Protein AF-B8FHD0-F1 (afdb_monomer)

pLDDT: mean 83.78, std 19.61, range [28.77, 97.81]

Foldseek 3Di:
DQQDQDDDDPVCCPDPCSVLLVDDDDDDDPVLVVQVVVPADDLVQADDLLNVQVVLDFDDGPPQAHKHQHPQRWIKGKHKDWDFPQFLQNVLQLLLPQQLWQSSQCSVPVRWWGGKHKPDDSVVLVPDDDRSNVSQAQIKMFTFTDPPPDTFTKIKHWHDVVVSPYPPVSCVVSQWRDKTWIFMAGPRVPGPGQFTKMKTWHWQHDPPRDDDDDPDPGIIIIMIIDGHRHDPDDDDDDD

Secondary structure (DSSP, 8-state):
-PPPPP---TTGGGSTTHHHHTSPPPPPPHHHHHHHHT-PPPGGGSPPGGGGGGGGSSS--S-SSEEEE-TTS-EEEEEEEE-TT--HHHHHHHHHHGGG-HHHHHHH-TTTEEEEEESS-HHHHHT--S-HHHHHTT-EEEEEEESSSSEEEEEEEEE-HHHHT--GGGHHHHTEEEEEEEEEEETTTTEEEEEEEEEEEE-SPPTT------S-S---EEEEE------S---PPP-

Organism: Desulfatibacillum aliphaticivorans (NCBI:txid218208)

InterPro domains:
  IPR041526 DAPG hydrolase, PhiG domain [PF18089] (49-197)

Radius of gyration: 18.42 Å; Cα contacts (8 Å, |Δi|>4): 415; chains: 1; bounding box: 45×49×47 Å

Structure (mmCIF, N/CA/C/O backbone):
data_AF-B8FHD0-F1
#
_entry.id   AF-B8FHD0-F1
#
loop_
_atom_site.group_PDB
_atom_site.id
_atom_site.type_symbol
_atom_site.label_atom_id
_atom_site.label_alt_id
_atom_site.label_comp_id
_atom_site.label_asym_id
_atom_site.label_entity_id
_atom_site.label_seq_id
_atom_site.pdbx_PDB_ins_code
_atom_site.Cartn_x
_atom_site.Cartn_y
_atom_site.Cartn_z
_atom_site.occupancy
_atom_site.B_iso_or_equiv
_atom_site.auth_seq_id
_atom_site.auth_comp_id
_atom_site.auth_asym_id
_atom_site.auth_atom_id
_atom_site.pdbx_PDB_model_num
ATOM 1 N N . MET A 1 1 ? 19.380 4.492 16.604 1.00 33.72 1 MET A N 1
ATOM 2 C CA . MET A 1 1 ? 18.569 4.541 17.840 1.00 33.72 1 MET A CA 1
ATOM 3 C C . MET A 1 1 ? 17.383 3.621 17.632 1.00 33.72 1 MET A C 1
ATOM 5 O O . MET A 1 1 ? 16.770 3.729 16.580 1.00 33.72 1 MET A O 1
ATOM 9 N N . ALA A 1 2 ? 17.102 2.689 18.544 1.00 38.97 2 ALA A N 1
ATOM 10 C CA . ALA A 1 2 ? 15.867 1.912 18.453 1.00 38.97 2 ALA A CA 1
ATOM 11 C C . ALA A 1 2 ? 14.685 2.883 18.589 1.00 38.97 2 ALA A C 1
ATOM 13 O O . ALA A 1 2 ? 14.686 3.708 19.506 1.00 38.97 2 ALA A O 1
ATOM 14 N N . ALA A 1 3 ? 13.732 2.840 17.657 1.00 52.28 3 ALA A N 1
ATOM 15 C CA . ALA A 1 3 ? 12.496 3.600 17.793 1.00 52.28 3 ALA A CA 1
ATOM 16 C C . ALA A 1 3 ? 11.833 3.210 19.123 1.00 52.28 3 ALA A C 1
ATOM 18 O O . ALA A 1 3 ? 11.810 2.031 19.478 1.00 52.28 3 ALA A O 1
ATOM 19 N N . ALA A 1 4 ? 11.344 4.192 19.883 1.00 57.66 4 ALA A N 1
ATOM 20 C CA . ALA A 1 4 ? 10.613 3.909 21.110 1.00 57.66 4 ALA A CA 1
ATOM 21 C C . ALA A 1 4 ? 9.431 2.983 20.784 1.00 57.66 4 ALA A C 1
ATOM 23 O O . ALA A 1 4 ? 8.644 3.285 19.886 1.00 57.66 4 ALA A O 1
ATOM 24 N N . GLU A 1 5 ? 9.318 1.859 21.495 1.00 70.62 5 GLU A N 1
ATOM 25 C CA . GLU A 1 5 ? 8.218 0.919 21.286 1.00 70.62 5 GLU A CA 1
ATOM 26 C C . GLU A 1 5 ? 6.881 1.632 21.501 1.00 70.62 5 GLU A C 1
ATOM 28 O O . GLU A 1 5 ? 6.607 2.196 22.569 1.00 70.62 5 GLU A O 1
ATOM 33 N N . GLN A 1 6 ? 6.048 1.623 20.462 1.00 85.56 6 GLN A N 1
ATOM 34 C CA . GLN A 1 6 ? 4.710 2.184 20.533 1.00 85.56 6 GLN A CA 1
ATOM 35 C C . GLN A 1 6 ? 3.876 1.428 21.573 1.00 85.56 6 GLN A C 1
ATOM 37 O O . GLN A 1 6 ? 3.927 0.202 21.672 1.00 85.56 6 GLN A O 1
ATOM 42 N N . LYS A 1 7 ? 3.066 2.161 22.343 1.00 87.69 7 LYS A N 1
ATOM 43 C CA . LYS A 1 7 ? 2.179 1.588 23.363 1.00 87.69 7 LYS A CA 1
ATOM 44 C C . LYS A 1 7 ? 0.718 1.737 22.957 1.00 87.69 7 LYS A C 1
ATOM 46 O O . LYS A 1 7 ? 0.321 2.745 22.373 1.00 87.69 7 LYS A O 1
ATOM 51 N N . MET A 1 8 ? -0.086 0.741 23.320 1.00 92.62 8 MET A N 1
ATOM 52 C CA . MET A 1 8 ? -1.543 0.833 23.243 1.00 92.62 8 MET A CA 1
ATOM 53 C C . MET A 1 8 ? -2.081 1.679 24.394 1.00 92.62 8 MET A C 1
ATOM 55 O O . MET A 1 8 ? -1.695 1.488 25.552 1.00 92.62 8 MET A O 1
ATOM 59 N N . SER A 1 9 ? -3.024 2.561 24.087 1.00 92.62 9 SER A N 1
ATOM 60 C CA . SER A 1 9 ? -3.854 3.232 25.087 1.00 92.62 9 SER A CA 1
ATOM 61 C C . SER A 1 9 ? -4.745 2.239 25.848 1.00 92.62 9 SER A C 1
ATOM 63 O O . SER A 1 9 ? -4.938 1.095 25.433 1.00 92.62 9 SER A O 1
ATOM 65 N N . THR A 1 10 ? -5.321 2.671 26.970 1.00 94.94 10 THR A N 1
ATOM 66 C CA . THR A 1 10 ? -6.205 1.830 27.794 1.00 94.94 10 THR A CA 1
ATOM 67 C C . THR A 1 10 ? -7.456 1.361 27.044 1.00 94.94 10 THR A C 1
ATOM 69 O O . THR A 1 10 ? -7.948 0.270 27.320 1.00 94.94 10 THR A O 1
ATOM 72 N N . SER A 1 11 ? -7.986 2.156 26.108 1.00 94.69 11 SER A N 1
ATOM 73 C CA . SER A 1 11 ? -9.116 1.744 25.263 1.00 94.69 11 SER A CA 1
ATOM 74 C C . SER A 1 11 ? -8.685 0.698 24.239 1.00 94.69 11 SER A C 1
ATOM 76 O O . SER A 1 11 ? -9.318 -0.346 24.141 1.00 94.69 11 SER A O 1
ATOM 78 N N . GLU A 1 12 ? -7.561 0.923 23.556 1.00 95.62 12 GLU A N 1
ATOM 79 C CA . GLU A 1 12 ? -6.998 -0.020 22.583 1.00 95.62 12 GLU A CA 1
ATOM 80 C C . GLU A 1 12 ? -6.688 -1.386 23.210 1.00 95.62 12 GLU A C 1
ATOM 82 O O . GLU A 1 12 ? -6.893 -2.415 22.580 1.00 95.62 12 GLU A O 1
ATOM 87 N N . GLN A 1 13 ? -6.263 -1.425 24.476 1.00 95.62 13 GLN A N 1
ATOM 88 C CA . GLN A 1 13 ? -6.012 -2.682 25.190 1.00 95.62 13 GLN A CA 1
ATOM 89 C C . GLN A 1 13 ? -7.266 -3.544 25.407 1.00 95.62 13 GLN A C 1
ATOM 91 O O . GLN A 1 13 ? -7.120 -4.741 25.653 1.00 95.62 13 GLN A O 1
ATOM 96 N N . LYS A 1 14 ? -8.467 -2.956 25.340 1.00 96.50 14 LYS A N 1
ATOM 97 C CA . LYS A 1 14 ? -9.750 -3.656 25.513 1.00 96.50 14 LYS A CA 1
ATOM 98 C C . LYS A 1 14 ? -10.313 -4.206 24.202 1.00 96.50 14 LYS A C 1
ATOM 100 O O . LYS A 1 14 ? -11.284 -4.954 24.244 1.00 96.50 14 LYS A O 1
ATOM 105 N N . GLU A 1 15 ? -9.733 -3.837 23.061 1.00 96.88 15 GLU A N 1
ATOM 106 C CA . GLU A 1 15 ? -10.183 -4.329 21.762 1.00 96.88 15 GLU A CA 1
ATOM 107 C C . GLU A 1 15 ? -9.944 -5.841 21.635 1.00 96.88 15 GLU A C 1
ATOM 109 O O . GLU A 1 15 ? -8.885 -6.333 22.043 1.00 96.88 15 GLU A O 1
ATOM 114 N N . PRO A 1 16 ? -10.861 -6.596 21.001 1.00 96.75 16 PRO A N 1
ATOM 115 C CA . PRO A 1 16 ? -10.737 -8.049 20.872 1.00 96.75 16 PRO A CA 1
ATOM 116 C C . PRO A 1 16 ? -9.514 -8.481 20.046 1.00 96.75 16 PRO A C 1
ATOM 118 O O . PRO A 1 16 ? -9.076 -9.621 20.138 1.00 96.75 16 PRO A O 1
ATOM 121 N N . TYR A 1 17 ? -8.932 -7.570 19.260 1.00 95.25 17 TYR A N 1
ATOM 122 C CA . TYR A 1 17 ? -7.727 -7.787 18.453 1.00 95.25 17 TYR A CA 1
ATOM 123 C C . TYR A 1 17 ? -6.458 -7.145 19.042 1.00 95.25 17 TYR A C 1
ATOM 125 O O . TYR A 1 17 ? -5.420 -7.110 18.380 1.00 95.25 17 TYR A O 1
ATOM 133 N N . ALA A 1 18 ? -6.480 -6.665 20.289 1.00 96.00 18 ALA A N 1
ATOM 134 C CA . ALA A 1 18 ? -5.307 -6.053 20.923 1.00 96.00 18 ALA A CA 1
ATOM 135 C C . ALA A 1 18 ? -4.102 -7.008 21.036 1.00 96.00 18 ALA A C 1
ATOM 137 O O . ALA A 1 18 ? -2.951 -6.573 21.101 1.00 96.00 18 ALA A O 1
ATOM 138 N N . GLU A 1 19 ? -4.335 -8.324 21.065 1.00 95.44 19 GLU A N 1
ATOM 139 C CA . GLU A 1 19 ? -3.259 -9.321 21.058 1.00 95.44 19 GLU A CA 1
ATOM 140 C C . GLU A 1 19 ? -2.392 -9.263 19.790 1.00 95.44 19 GLU A C 1
ATOM 142 O O . GLU A 1 19 ? -1.187 -9.497 19.874 1.00 95.44 19 GLU A O 1
ATOM 147 N N . TYR A 1 20 ? -2.960 -8.888 18.636 1.00 95.44 20 TYR A N 1
ATOM 148 C CA . TYR A 1 20 ? -2.241 -8.881 17.362 1.00 95.44 20 TYR A CA 1
ATOM 149 C C . TYR A 1 20 ? -1.162 -7.797 17.325 1.00 95.44 20 TYR A C 1
ATOM 151 O O . TYR A 1 20 ? -0.113 -8.018 16.732 1.00 95.44 20 TYR A O 1
ATOM 159 N N . PHE A 1 21 ? -1.355 -6.678 18.033 1.00 94.81 21 PHE A N 1
ATOM 160 C CA . PHE A 1 21 ? -0.342 -5.622 18.148 1.00 94.81 21 PHE A CA 1
ATOM 161 C C . PHE A 1 21 ? 0.907 -6.089 18.910 1.00 94.81 21 PHE A C 1
ATOM 163 O O . PHE A 1 21 ? 2.006 -5.598 18.678 1.00 94.81 21 PHE A O 1
ATOM 170 N N . ARG A 1 22 ? 0.750 -7.064 19.814 1.00 90.12 22 ARG A N 1
ATOM 171 C CA . ARG A 1 22 ? 1.861 -7.636 20.590 1.00 90.12 22 ARG A CA 1
ATOM 172 C C . ARG A 1 22 ? 2.613 -8.726 19.828 1.00 90.12 22 ARG A C 1
ATOM 174 O O . ARG A 1 22 ? 3.636 -9.207 20.314 1.00 90.12 22 ARG A O 1
ATOM 181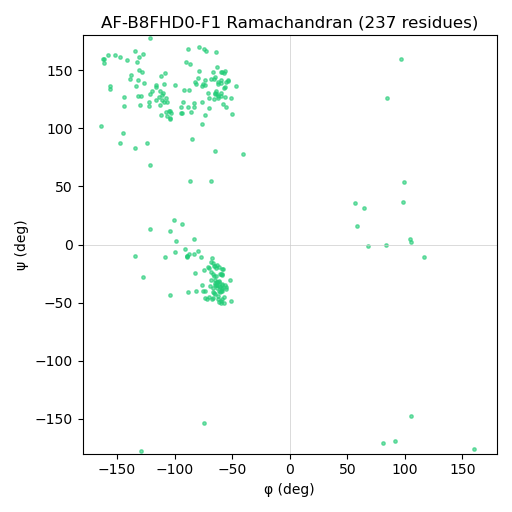 N N . ARG A 1 23 ? 2.115 -9.159 18.664 1.00 91.19 23 ARG A N 1
ATOM 182 C CA . ARG A 1 23 ? 2.789 -10.185 17.867 1.00 91.19 23 ARG A CA 1
ATOM 183 C C . ARG A 1 23 ? 4.048 -9.592 17.255 1.00 91.19 23 ARG A C 1
ATOM 185 O O . ARG A 1 23 ? 4.017 -8.536 16.629 1.00 91.19 23 ARG A O 1
ATOM 192 N N . LYS A 1 24 ? 5.162 -10.304 17.413 1.00 87.50 24 LYS A N 1
ATOM 193 C CA . LYS A 1 24 ? 6.409 -9.950 16.740 1.00 87.50 24 LYS A CA 1
ATOM 194 C C . LYS A 1 24 ? 6.191 -10.053 15.221 1.00 87.50 24 LYS A C 1
ATOM 196 O O . LYS A 1 24 ? 5.766 -11.122 14.772 1.00 87.50 24 LYS A O 1
ATOM 201 N N . PRO A 1 25 ? 6.486 -8.999 14.436 1.00 84.12 25 PRO A N 1
ATOM 202 C CA . PRO A 1 25 ? 6.432 -9.083 12.983 1.0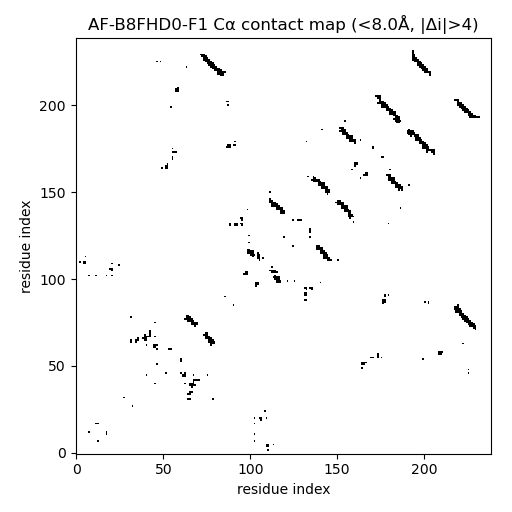0 84.12 25 PRO A CA 1
ATOM 203 C C . PRO A 1 25 ? 7.323 -10.211 12.463 1.00 84.12 25 PRO A C 1
ATOM 205 O O . PRO A 1 25 ? 8.361 -10.523 13.059 1.00 84.12 25 PRO A O 1
ATOM 208 N N . ALA A 1 26 ? 6.926 -10.811 11.341 1.00 86.75 26 ALA A N 1
ATOM 209 C CA . ALA A 1 26 ? 7.797 -11.738 10.634 1.00 86.75 26 ALA A CA 1
ATOM 210 C C . ALA A 1 26 ? 9.119 -11.039 10.268 1.00 86.75 26 ALA A C 1
ATOM 212 O O . ALA A 1 26 ? 9.155 -9.831 10.029 1.00 86.75 26 ALA A O 1
ATOM 213 N N . GLY A 1 27 ? 10.213 -11.801 10.251 1.00 88.50 27 GLY A N 1
ATOM 214 C CA . GLY A 1 27 ? 11.493 -11.281 9.780 1.00 88.50 27 GLY A CA 1
ATOM 215 C C . GLY A 1 27 ? 11.427 -10.901 8.300 1.00 88.50 27 GLY A C 1
ATOM 216 O O . GLY A 1 27 ? 10.650 -11.481 7.541 1.00 88.50 27 GLY A O 1
ATOM 217 N N . ILE A 1 28 ? 12.265 -9.947 7.893 1.00 90.06 28 ILE A N 1
ATOM 218 C CA . ILE A 1 28 ? 12.411 -9.579 6.481 1.00 90.06 28 ILE A CA 1
ATOM 219 C C . ILE A 1 28 ? 12.990 -10.790 5.726 1.00 90.06 28 ILE A C 1
ATOM 221 O O . ILE A 1 28 ? 13.993 -11.350 6.183 1.00 90.06 28 ILE A O 1
ATOM 225 N N . PRO A 1 29 ? 12.407 -11.208 4.588 1.00 90.50 29 PRO A N 1
ATOM 226 C CA . PRO A 1 29 ? 12.944 -12.319 3.811 1.00 90.50 29 PRO A CA 1
ATOM 227 C C . PRO A 1 29 ? 14.378 -12.057 3.324 1.00 90.50 29 PRO A C 1
ATOM 229 O O . PRO A 1 29 ? 14.721 -10.945 2.913 1.00 90.50 29 PRO A O 1
ATOM 232 N N . ALA A 1 30 ? 15.231 -13.084 3.336 1.00 92.56 30 ALA A N 1
ATOM 233 C CA . ALA A 1 30 ? 16.658 -12.943 3.026 1.00 92.56 30 ALA A CA 1
ATOM 234 C C . ALA A 1 30 ? 16.919 -12.478 1.582 1.00 92.56 30 ALA A C 1
ATOM 236 O O . ALA A 1 30 ? 17.894 -11.789 1.296 1.00 92.56 30 ALA A O 1
ATOM 237 N N . GLU A 1 31 ? 16.067 -12.859 0.635 1.00 88.81 31 GLU A N 1
ATOM 238 C CA . GLU A 1 31 ? 16.073 -12.356 -0.739 1.00 88.81 31 GLU A CA 1
ATOM 239 C C . GLU A 1 31 ? 15.760 -10.860 -0.828 1.00 88.81 31 GLU A C 1
ATOM 241 O O . GLU A 1 31 ? 16.375 -10.179 -1.643 1.00 88.81 31 GLU A O 1
ATOM 246 N N . THR A 1 32 ? 14.892 -10.338 0.044 1.00 91.00 32 THR A N 1
ATOM 247 C CA . THR A 1 32 ? 14.575 -8.904 0.090 1.00 91.00 32 THR A CA 1
ATOM 248 C C . THR A 1 32 ? 15.766 -8.115 0.625 1.00 91.00 32 THR A C 1
ATOM 250 O O . THR A 1 32 ? 16.170 -7.133 0.012 1.00 91.00 32 THR A O 1
ATOM 253 N N . LEU A 1 33 ? 16.398 -8.587 1.708 1.00 93.81 33 LEU A N 1
ATOM 254 C CA . LEU A 1 33 ? 17.624 -7.970 2.232 1.00 93.81 33 LEU A CA 1
ATOM 255 C C . LEU A 1 33 ? 18.742 -7.959 1.185 1.00 93.81 33 LEU A C 1
ATOM 257 O O . LEU A 1 33 ? 19.317 -6.910 0.917 1.00 93.81 33 LEU A O 1
ATOM 261 N N . ARG A 1 34 ? 18.977 -9.090 0.509 1.00 94.06 34 ARG A N 1
ATOM 262 C CA . ARG A 1 34 ? 19.980 -9.180 -0.564 1.00 94.06 34 ARG A CA 1
ATOM 263 C C . ARG A 1 34 ? 19.688 -8.248 -1.737 1.00 94.06 34 ARG A C 1
ATOM 265 O O . ARG A 1 34 ? 20.627 -7.757 -2.353 1.00 94.06 34 ARG A O 1
ATOM 272 N N . ALA A 1 35 ? 18.421 -8.030 -2.086 1.00 91.56 35 ALA A N 1
ATOM 273 C CA . ALA A 1 35 ? 18.054 -7.078 -3.131 1.00 91.56 35 ALA A CA 1
ATOM 274 C C . ALA A 1 35 ? 18.385 -5.635 -2.720 1.00 91.56 35 ALA A C 1
ATOM 276 O O . ALA A 1 35 ? 18.924 -4.885 -3.525 1.00 91.56 35 ALA A O 1
ATOM 277 N N . ILE A 1 36 ? 18.141 -5.272 -1.458 1.00 91.75 36 ILE A N 1
ATOM 278 C CA . ILE A 1 36 ? 18.485 -3.950 -0.918 1.00 91.75 36 ILE A CA 1
ATOM 279 C C . ILE A 1 36 ? 20.010 -3.761 -0.855 1.00 91.75 36 ILE A C 1
ATOM 281 O O . ILE A 1 36 ? 20.523 -2.734 -1.292 1.00 91.75 36 ILE A O 1
ATOM 285 N N . GLU A 1 37 ? 20.744 -4.758 -0.354 1.00 95.81 37 GLU A N 1
ATOM 286 C CA . GLU A 1 37 ? 22.209 -4.721 -0.199 1.00 95.81 37 GLU A CA 1
ATOM 287 C C . GLU A 1 37 ? 22.962 -4.620 -1.533 1.00 95.81 37 GLU A C 1
ATOM 289 O O . GLU A 1 37 ? 24.057 -4.061 -1.578 1.00 95.81 37 GLU A O 1
ATOM 294 N N . LYS A 1 38 ? 22.379 -5.119 -2.631 1.00 95.62 38 LYS A N 1
ATOM 295 C CA . LYS A 1 38 ? 22.931 -4.960 -3.987 1.00 95.62 38 LYS A CA 1
ATOM 296 C C . LYS A 1 38 ? 22.924 -3.511 -4.480 1.00 95.62 38 LYS A C 1
ATOM 298 O O . LYS A 1 38 ? 23.633 -3.208 -5.438 1.00 95.62 38 LYS A O 1
ATOM 303 N N . GLY A 1 39 ? 22.162 -2.629 -3.834 1.00 95.56 39 GLY A N 1
ATOM 304 C CA . GLY A 1 39 ? 22.009 -1.239 -4.240 1.00 95.56 39 GLY A CA 1
ATOM 305 C C . GLY A 1 39 ? 20.990 -1.047 -5.371 1.00 95.56 39 GLY A C 1
ATOM 306 O O . GLY A 1 39 ? 20.236 -1.965 -5.702 1.00 95.56 39 GLY A O 1
ATOM 307 N N . PRO A 1 40 ? 20.924 0.166 -5.945 1.00 95.88 40 PRO A N 1
ATOM 308 C CA . PRO A 1 40 ? 19.913 0.505 -6.936 1.00 95.88 40 PRO A CA 1
ATOM 309 C C . PRO A 1 40 ? 20.112 -0.260 -8.251 1.00 95.88 40 PRO A C 1
ATOM 311 O O . PRO A 1 40 ? 21.231 -0.423 -8.737 1.00 95.88 40 PRO A O 1
ATOM 314 N N . HIS A 1 41 ? 19.004 -0.663 -8.867 1.00 95.00 41 HIS A N 1
ATOM 315 C CA . HIS A 1 41 ? 18.976 -1.212 -10.220 1.00 95.00 41 HIS A CA 1
ATOM 316 C C . HIS A 1 41 ? 19.200 -0.125 -11.284 1.00 95.00 41 HIS A C 1
ATOM 318 O O . HIS A 1 41 ? 19.084 1.075 -11.025 1.00 95.00 41 HIS A O 1
ATOM 324 N N . SER A 1 42 ? 19.469 -0.557 -12.519 1.00 96.19 42 SER A N 1
ATOM 325 C CA . SER A 1 42 ? 19.354 0.326 -13.681 1.00 96.19 42 SER A CA 1
ATOM 326 C C . SER A 1 42 ? 17.899 0.757 -13.867 1.00 96.19 42 SER A C 1
ATOM 328 O O . SER A 1 42 ? 17.008 -0.091 -13.904 1.00 96.19 42 SER A O 1
ATOM 330 N N . HIS A 1 43 ? 17.662 2.056 -14.059 1.00 92.25 43 HIS A N 1
ATOM 331 C CA . HIS A 1 43 ? 16.325 2.593 -14.339 1.00 92.25 43 HIS A CA 1
ATOM 332 C C . HIS A 1 43 ? 15.715 2.045 -15.637 1.00 92.25 43 HIS A C 1
ATOM 334 O O . HIS A 1 43 ? 14.506 2.111 -15.815 1.00 92.25 43 HIS A O 1
ATOM 340 N N . ALA A 1 44 ? 16.533 1.502 -16.547 1.00 95.12 44 ALA A N 1
ATOM 341 C CA . ALA A 1 44 ? 16.064 0.879 -17.784 1.00 95.12 44 ALA A CA 1
ATOM 342 C C . ALA A 1 44 ? 15.291 -0.434 -17.552 1.00 95.12 44 ALA A C 1
ATOM 344 O O . ALA A 1 44 ? 14.638 -0.913 -18.469 1.00 95.12 44 ALA A O 1
ATOM 345 N N . LEU A 1 45 ? 15.388 -1.011 -16.349 1.00 93.50 45 LEU A N 1
ATOM 346 C CA . LEU A 1 45 ? 14.677 -2.227 -15.940 1.00 93.50 45 LEU A CA 1
ATOM 347 C C . LEU A 1 45 ? 13.420 -1.922 -15.105 1.00 93.50 45 LEU A C 1
ATOM 349 O O . LEU A 1 45 ? 12.694 -2.836 -14.722 1.00 93.50 45 LEU A O 1
ATOM 353 N N . ALA A 1 46 ? 13.195 -0.656 -14.745 1.00 90.31 46 ALA A N 1
ATOM 354 C CA . ALA A 1 46 ? 12.028 -0.260 -13.970 1.00 90.31 46 ALA A CA 1
ATOM 355 C C . ALA A 1 46 ? 10.779 -0.290 -14.848 1.00 90.31 46 ALA A C 1
ATOM 357 O O . ALA A 1 46 ? 10.817 0.201 -15.975 1.00 90.31 46 ALA A O 1
ATOM 358 N N . LEU A 1 47 ? 9.672 -0.809 -14.312 1.00 88.62 47 LEU A N 1
ATOM 359 C CA . LEU A 1 47 ? 8.387 -0.775 -15.000 1.00 88.62 47 LEU A CA 1
ATOM 360 C C . LEU A 1 47 ? 7.862 0.671 -15.052 1.00 88.62 47 LEU A C 1
ATOM 362 O O . LEU A 1 47 ? 7.587 1.245 -13.990 1.00 88.62 47 LEU A O 1
ATOM 366 N N . PRO A 1 48 ? 7.684 1.264 -16.245 1.00 84.62 48 PRO A N 1
ATOM 367 C CA . PRO A 1 48 ? 7.026 2.556 -16.374 1.00 84.62 48 PRO A CA 1
ATOM 368 C C . PRO A 1 48 ? 5.544 2.452 -15.997 1.00 84.62 48 PRO A C 1
ATOM 370 O O . PRO A 1 48 ? 4.900 1.428 -16.218 1.00 84.62 48 PRO A O 1
ATOM 373 N N . LEU A 1 49 ? 4.970 3.526 -15.451 1.00 82.31 49 LEU A N 1
ATOM 374 C CA . LEU A 1 49 ? 3.561 3.525 -15.036 1.00 82.31 49 LEU A CA 1
ATOM 375 C C . LEU A 1 49 ? 2.609 3.375 -16.231 1.00 82.31 49 LEU A C 1
ATOM 377 O O . LEU A 1 49 ? 1.552 2.769 -16.113 1.00 82.31 49 LEU A O 1
ATOM 381 N N . GLU A 1 50 ? 2.981 3.921 -17.383 1.00 86.06 50 GLU A N 1
ATOM 382 C CA . GLU A 1 50 ? 2.262 3.766 -18.646 1.00 86.06 50 GLU A CA 1
ATOM 383 C C . GLU A 1 50 ? 2.137 2.301 -19.092 1.00 86.06 50 GLU A C 1
ATOM 385 O O . GLU A 1 50 ? 1.158 1.946 -19.745 1.00 86.06 50 GLU A O 1
ATOM 390 N N . ASP A 1 51 ? 3.059 1.443 -18.652 1.00 89.88 51 ASP A N 1
ATOM 391 C CA . ASP A 1 51 ? 3.094 0.018 -18.968 1.00 89.88 51 ASP A CA 1
ATOM 392 C C . ASP A 1 51 ? 2.538 -0.844 -17.820 1.00 89.88 51 ASP A C 1
ATOM 394 O O . ASP A 1 51 ? 2.816 -2.039 -17.751 1.00 89.88 51 ASP A O 1
ATOM 398 N N . ILE A 1 52 ? 1.724 -0.280 -16.913 1.00 88.19 52 ILE A N 1
ATOM 399 C CA . ILE A 1 52 ? 1.238 -0.964 -15.697 1.00 88.19 52 ILE A CA 1
ATOM 400 C C . ILE A 1 52 ? 0.588 -2.333 -15.965 1.00 88.19 52 ILE A C 1
ATOM 402 O O . ILE A 1 52 ? 0.700 -3.255 -15.157 1.00 88.19 52 ILE A O 1
ATOM 406 N N . ASN A 1 53 ? -0.031 -2.505 -17.135 1.00 91.56 53 ASN A N 1
ATOM 407 C CA . ASN A 1 53 ? -0.651 -3.762 -17.557 1.00 91.56 53 ASN A CA 1
ATOM 408 C C . ASN A 1 53 ? 0.354 -4.899 -17.811 1.00 91.56 53 ASN A C 1
ATOM 410 O O . ASN A 1 53 ? -0.050 -6.059 -17.882 1.00 91.56 53 ASN A O 1
ATOM 414 N N . ALA A 1 54 ? 1.661 -4.622 -17.866 1.00 89.81 54 ALA A N 1
ATOM 415 C CA . ALA A 1 54 ? 2.694 -5.656 -17.849 1.00 89.81 54 ALA A CA 1
ATOM 416 C C . ALA A 1 54 ? 2.619 -6.526 -16.580 1.00 89.81 54 ALA A C 1
ATOM 418 O O . ALA A 1 54 ? 2.961 -7.704 -16.637 1.00 89.81 54 ALA A O 1
ATOM 419 N N . LEU A 1 55 ? 2.081 -6.002 -15.469 1.00 88.00 55 LEU A N 1
ATOM 420 C CA . LEU A 1 55 ? 1.820 -6.774 -14.245 1.00 88.00 55 LEU A CA 1
ATOM 421 C C . LEU A 1 55 ? 0.773 -7.877 -14.414 1.00 88.00 55 LEU A C 1
ATOM 423 O O . LEU A 1 55 ? 0.709 -8.795 -13.602 1.00 88.00 55 LEU A O 1
ATOM 427 N N . LEU A 1 56 ? -0.048 -7.794 -15.461 1.00 88.31 56 LEU A N 1
ATOM 428 C CA . LEU A 1 56 ? -1.048 -8.805 -15.798 1.00 88.31 56 LEU A CA 1
ATOM 429 C C . LEU A 1 56 ? -0.459 -9.917 -16.678 1.00 88.31 56 LEU A C 1
ATOM 431 O O . LEU A 1 56 ? -1.131 -10.910 -16.957 1.00 88.31 56 LEU A O 1
ATOM 435 N N . SER A 1 57 ? 0.783 -9.755 -17.146 1.00 85.50 57 SER A N 1
ATOM 436 C CA . SER A 1 57 ? 1.435 -10.724 -18.021 1.00 85.50 57 SER A CA 1
ATOM 437 C C . SER A 1 57 ? 1.972 -11.927 -17.237 1.00 85.50 57 SER A C 1
ATOM 439 O O . SER A 1 57 ? 2.378 -11.792 -16.083 1.00 85.50 57 SER A O 1
ATOM 441 N N . PRO A 1 58 ? 2.022 -13.122 -17.851 1.00 79.75 58 PRO A N 1
ATOM 442 C CA . PRO A 1 58 ? 2.624 -14.283 -17.215 1.00 79.75 58 PRO A CA 1
ATOM 443 C C . PRO A 1 58 ? 4.111 -14.086 -16.923 1.00 79.75 58 PRO A C 1
ATOM 445 O O . PRO A 1 58 ? 4.868 -13.665 -17.795 1.00 79.75 58 PRO A O 1
ATOM 448 N N . GLY A 1 59 ? 4.544 -14.535 -15.746 1.00 80.69 59 GLY A N 1
ATOM 449 C CA . GLY A 1 59 ? 5.953 -14.570 -15.366 1.00 80.69 59 GLY A CA 1
ATOM 450 C C . GLY A 1 59 ? 6.315 -13.476 -14.371 1.00 80.69 59 GLY A C 1
ATOM 451 O O . GLY A 1 59 ? 5.518 -13.144 -13.501 1.00 80.69 59 GLY A O 1
ATOM 452 N N . TYR A 1 60 ? 7.550 -12.996 -14.472 1.00 84.00 60 TYR A N 1
ATOM 453 C CA . TYR A 1 60 ? 8.116 -11.978 -13.595 1.00 84.00 60 TYR A CA 1
ATOM 454 C C . TYR A 1 60 ? 8.705 -10.851 -14.440 1.00 84.00 60 TYR A C 1
ATOM 456 O O . TYR A 1 60 ? 9.213 -11.103 -15.536 1.00 84.00 60 TYR A O 1
ATOM 464 N N . LEU A 1 61 ? 8.655 -9.637 -13.907 1.00 88.06 61 LEU A N 1
ATOM 465 C CA . LEU A 1 61 ? 9.346 -8.469 -14.432 1.00 88.06 61 LEU A CA 1
ATOM 466 C C . LEU A 1 61 ? 10.826 -8.490 -14.029 1.00 88.06 61 LEU A C 1
ATOM 468 O O . LEU A 1 61 ? 11.258 -9.274 -13.179 1.00 88.06 61 LEU A O 1
ATOM 472 N N . ASP A 1 62 ? 11.611 -7.586 -14.612 1.00 91.06 62 ASP A N 1
ATOM 473 C CA . ASP A 1 62 ? 13.049 -7.495 -14.334 1.00 91.06 62 ASP A CA 1
ATOM 474 C C . ASP A 1 62 ? 13.356 -7.128 -12.872 1.00 91.06 62 ASP A C 1
ATOM 476 O O . ASP A 1 62 ? 14.362 -7.573 -12.310 1.00 91.06 62 ASP A O 1
ATOM 480 N N . ILE A 1 63 ? 12.485 -6.332 -12.236 1.00 89.88 63 ILE A N 1
ATOM 481 C CA . ILE A 1 63 ? 12.615 -5.912 -10.835 1.00 89.88 63 ILE A CA 1
ATOM 482 C C . ILE A 1 63 ? 11.360 -6.302 -10.047 1.00 89.88 63 ILE A C 1
ATOM 484 O O . ILE A 1 63 ? 10.445 -5.502 -9.865 1.00 89.88 63 ILE A O 1
ATOM 488 N N . GLU A 1 64 ? 11.358 -7.527 -9.524 1.00 87.81 64 GLU A N 1
ATOM 489 C CA . GLU A 1 64 ? 10.332 -8.018 -8.589 1.00 87.81 64 GLU A CA 1
ATOM 490 C C . GLU A 1 64 ? 10.510 -7.473 -7.166 1.00 87.81 64 GLU A C 1
ATOM 492 O O . GLU A 1 64 ? 9.544 -7.204 -6.458 1.00 87.81 64 GLU A O 1
ATOM 497 N N . THR A 1 65 ? 11.765 -7.299 -6.748 1.00 91.38 65 THR A N 1
ATOM 498 C CA . THR A 1 65 ? 12.130 -6.695 -5.465 1.00 91.38 65 THR A CA 1
ATOM 499 C C . THR A 1 65 ? 13.393 -5.870 -5.655 1.00 91.38 65 THR A C 1
ATOM 501 O O . THR A 1 65 ? 14.431 -6.420 -6.018 1.00 91.38 65 THR A O 1
ATOM 504 N N . GLY A 1 66 ? 13.315 -4.565 -5.404 1.00 92.19 66 GLY A N 1
ATOM 505 C CA . GLY A 1 66 ? 14.426 -3.639 -5.596 1.00 92.19 66 GLY A CA 1
ATOM 506 C C . GLY A 1 66 ? 13.967 -2.188 -5.711 1.00 92.19 66 GLY A C 1
ATOM 507 O O . GLY A 1 66 ? 12.789 -1.867 -5.559 1.00 92.19 66 GLY A O 1
ATOM 508 N N . PHE A 1 67 ? 14.918 -1.300 -5.978 1.00 93.00 67 PHE A N 1
ATOM 509 C CA . PHE A 1 67 ? 14.660 0.125 -6.158 1.00 93.00 67 PHE A CA 1
ATOM 510 C C . PHE A 1 67 ? 15.638 0.733 -7.165 1.00 93.00 67 PHE A C 1
ATOM 512 O O . PHE A 1 67 ? 16.700 0.166 -7.420 1.00 93.00 67 PHE A O 1
ATOM 519 N N . CYS A 1 68 ? 15.308 1.895 -7.723 1.00 92.38 68 CYS A N 1
ATOM 520 C CA . CYS A 1 68 ? 16.241 2.707 -8.506 1.00 92.38 68 CYS A CA 1
ATOM 521 C C . CYS A 1 68 ? 15.806 4.174 -8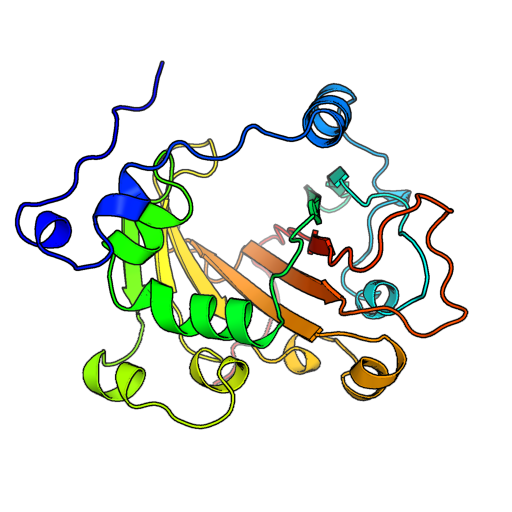.564 1.00 92.38 68 CYS A C 1
ATOM 523 O O . CYS A 1 68 ? 14.648 4.502 -8.317 1.00 92.38 68 CYS A O 1
ATOM 525 N N . ASN A 1 69 ? 16.733 5.058 -8.932 1.00 90.88 69 ASN A N 1
ATOM 526 C CA . ASN A 1 69 ? 16.409 6.445 -9.263 1.00 90.88 69 ASN A CA 1
ATOM 527 C C . ASN A 1 69 ? 16.055 6.539 -10.748 1.00 90.88 69 ASN A C 1
ATOM 529 O O . ASN A 1 69 ? 16.789 6.017 -11.586 1.00 90.88 69 ASN A O 1
ATOM 533 N N . MET A 1 70 ? 14.961 7.216 -11.068 1.00 87.94 70 MET A N 1
ATOM 534 C CA . MET A 1 70 ? 14.519 7.462 -12.435 1.00 87.94 70 MET A CA 1
ATOM 535 C C . MET A 1 70 ? 15.180 8.730 -13.002 1.00 87.94 70 MET A C 1
ATOM 537 O O . MET A 1 70 ? 15.535 9.630 -12.234 1.00 87.94 70 MET A O 1
ATOM 541 N N . PRO A 1 71 ? 15.317 8.860 -14.338 1.00 88.25 71 PRO A N 1
ATOM 542 C CA . PRO A 1 71 ? 15.933 10.037 -14.960 1.00 88.25 71 PRO A CA 1
ATOM 543 C C . PRO A 1 71 ? 15.239 11.371 -14.644 1.00 88.25 71 PRO A C 1
ATOM 545 O O . PRO A 1 71 ? 15.880 12.417 -14.687 1.00 88.25 71 PRO A O 1
ATOM 548 N N . ASP A 1 72 ? 13.944 11.345 -14.316 1.00 83.38 72 ASP A N 1
ATOM 549 C CA . ASP A 1 72 ? 13.154 12.529 -13.949 1.00 83.38 72 ASP A CA 1
ATOM 550 C C . ASP A 1 72 ? 13.297 12.936 -12.468 1.00 83.38 72 ASP A C 1
ATOM 552 O O . ASP A 1 72 ? 12.620 13.857 -12.011 1.00 83.38 72 ASP A O 1
ATOM 556 N N . GLY A 1 73 ? 14.174 12.262 -11.715 1.00 84.62 73 GLY A N 1
ATOM 557 C CA . GLY A 1 73 ? 14.398 12.494 -10.288 1.00 84.62 73 GLY A CA 1
ATOM 558 C C . GLY A 1 73 ? 13.405 11.776 -9.370 1.00 84.62 73 GLY A C 1
ATOM 559 O O . GLY A 1 73 ? 13.526 11.883 -8.148 1.00 84.62 73 GLY A O 1
ATOM 560 N N . SER A 1 74 ? 12.443 11.031 -9.922 1.00 85.25 74 SER A N 1
ATOM 561 C CA . SER A 1 74 ? 11.602 10.142 -9.124 1.00 85.25 74 SER A CA 1
ATOM 562 C C . SER A 1 74 ? 12.356 8.876 -8.695 1.00 85.25 74 SER A C 1
ATOM 564 O O . SER A 1 74 ? 13.459 8.590 -9.158 1.00 85.25 74 SER A O 1
ATOM 566 N N . VAL A 1 75 ? 11.781 8.114 -7.767 1.00 88.81 75 VAL A N 1
ATOM 567 C CA . VAL A 1 75 ? 12.346 6.846 -7.281 1.00 88.81 75 VAL A CA 1
ATOM 568 C C . VAL A 1 75 ? 11.382 5.748 -7.667 1.00 88.81 75 VAL A C 1
ATOM 570 O O . VAL A 1 75 ? 10.201 5.923 -7.434 1.00 88.81 75 VAL A O 1
ATOM 573 N N . TYR A 1 76 ? 11.846 4.621 -8.185 1.00 90.25 76 TYR A N 1
ATOM 574 C CA . TYR A 1 76 ? 11.046 3.412 -8.362 1.00 90.25 76 TYR A CA 1
ATOM 575 C C . TYR A 1 76 ? 11.336 2.445 -7.216 1.00 90.25 76 TYR A C 1
ATOM 577 O O . TYR A 1 76 ? 12.495 2.256 -6.844 1.00 90.25 76 TYR A O 1
ATOM 585 N N . VAL A 1 77 ? 10.292 1.817 -6.681 1.00 91.75 77 VAL A N 1
ATOM 586 C CA . VAL A 1 77 ? 10.387 0.746 -5.685 1.00 91.75 77 VAL A CA 1
ATOM 587 C C . VAL A 1 77 ? 9.458 -0.377 -6.120 1.00 91.75 77 VAL A C 1
ATOM 589 O O . VAL A 1 77 ? 8.321 -0.110 -6.511 1.00 91.75 77 VAL A O 1
ATOM 592 N N . ALA A 1 78 ? 9.943 -1.610 -6.027 1.00 91.19 78 ALA A N 1
ATOM 593 C CA . ALA A 1 78 ? 9.157 -2.823 -6.170 1.00 91.19 78 ALA A CA 1
ATOM 594 C C . ALA A 1 78 ? 9.467 -3.778 -5.016 1.00 91.19 78 ALA A C 1
ATOM 596 O O . ALA A 1 78 ? 10.620 -3.890 -4.586 1.00 91.19 78 ALA A O 1
ATOM 597 N N . VAL A 1 79 ? 8.454 -4.477 -4.507 1.00 89.81 79 VAL A N 1
ATOM 598 C CA . VAL A 1 79 ? 8.656 -5.572 -3.554 1.00 89.81 79 VAL A CA 1
ATOM 599 C C . VAL A 1 79 ? 7.650 -6.685 -3.798 1.00 89.81 79 VAL A C 1
ATOM 601 O O . VAL A 1 79 ? 6.439 -6.458 -3.772 1.00 89.81 79 VAL A O 1
ATOM 604 N N . LYS A 1 80 ? 8.157 -7.906 -3.965 1.00 88.00 80 LYS A N 1
ATOM 605 C CA . LYS A 1 80 ? 7.355 -9.123 -3.981 1.00 88.00 80 LYS A CA 1
ATOM 606 C C . LYS A 1 80 ? 7.329 -9.748 -2.591 1.00 88.00 80 LYS A C 1
ATOM 608 O O . LYS A 1 80 ? 8.360 -10.157 -2.063 1.00 88.00 80 LYS A O 1
ATOM 613 N N . THR A 1 81 ? 6.135 -9.851 -2.020 1.00 86.62 81 THR A N 1
ATOM 614 C CA . THR A 1 81 ? 5.880 -10.463 -0.712 1.00 86.62 81 THR A CA 1
ATOM 615 C C . THR A 1 81 ? 5.002 -11.695 -0.876 1.00 86.62 81 THR A C 1
ATOM 617 O O . THR A 1 81 ? 3.900 -11.622 -1.408 1.00 86.62 81 THR A O 1
ATOM 620 N N . GLU A 1 82 ? 5.462 -12.843 -0.392 1.00 85.38 82 GLU A N 1
ATOM 621 C CA . GLU A 1 82 ? 4.665 -14.070 -0.412 1.00 85.38 82 GLU A CA 1
ATOM 622 C C . GLU A 1 82 ? 3.586 -14.028 0.682 1.00 85.38 82 GLU A C 1
ATOM 624 O O . GLU A 1 82 ? 3.893 -13.906 1.868 1.00 85.38 82 GLU A O 1
ATOM 629 N N . MET A 1 83 ? 2.316 -14.168 0.294 1.00 84.62 83 MET A N 1
ATO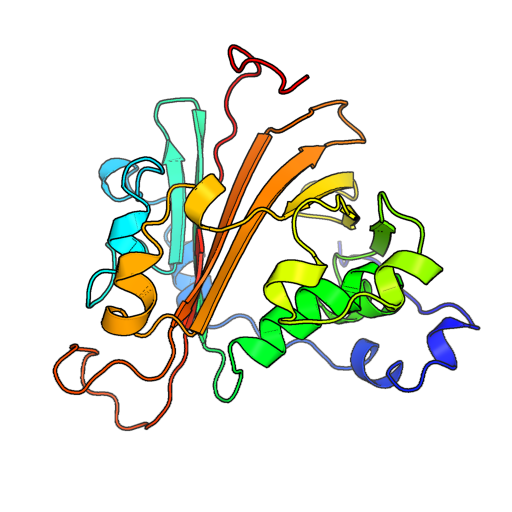M 630 C CA . MET A 1 83 ? 1.160 -14.161 1.199 1.00 84.62 83 MET A CA 1
ATOM 631 C C . MET A 1 83 ? 0.374 -15.478 1.084 1.00 84.62 83 MET A C 1
ATOM 633 O O . MET A 1 83 ? -0.759 -15.514 0.584 1.00 84.62 83 MET A O 1
ATOM 637 N N . PRO A 1 84 ? 0.955 -16.611 1.527 1.00 82.75 84 PRO A N 1
ATOM 638 C CA . PRO A 1 84 ? 0.292 -17.903 1.425 1.00 82.75 84 PRO A CA 1
ATOM 639 C C . PRO A 1 84 ? -1.034 -17.870 2.188 1.00 82.75 84 PRO A C 1
ATOM 641 O O . PRO A 1 84 ? -1.116 -17.345 3.295 1.00 82.75 84 PRO A O 1
ATOM 644 N N . LYS A 1 85 ? -2.079 -18.472 1.611 1.00 85.56 85 LYS A N 1
ATOM 645 C CA . LYS A 1 85 ? -3.431 -18.561 2.205 1.00 85.56 85 LYS A CA 1
ATOM 646 C C . LYS A 1 85 ? -4.215 -17.238 2.326 1.00 85.56 85 LYS A C 1
ATOM 648 O O . LYS A 1 85 ? -5.404 -17.319 2.608 1.00 85.56 85 LYS A O 1
ATOM 653 N N . VAL A 1 86 ? -3.658 -16.091 1.934 1.00 87.88 86 VAL A N 1
ATOM 654 C CA . VAL A 1 86 ? -4.388 -14.804 1.872 1.00 87.88 86 VAL A CA 1
ATOM 655 C C . VAL A 1 86 ? -5.175 -14.660 0.566 1.00 87.88 86 VAL A C 1
ATOM 657 O O . VAL A 1 86 ? -4.579 -14.743 -0.498 1.00 87.88 86 VAL A O 1
ATOM 660 N N . THR A 1 87 ? -6.496 -14.474 0.613 1.00 90.25 87 THR A N 1
ATOM 661 C CA . THR A 1 87 ? -7.340 -14.245 -0.583 1.00 90.25 87 THR A CA 1
ATOM 662 C C . THR A 1 87 ? -7.432 -12.757 -0.948 1.00 90.25 87 THR A C 1
ATOM 664 O O . THR A 1 87 ? -7.073 -11.907 -0.136 1.00 90.25 87 THR A O 1
ATOM 667 N N . GLY A 1 88 ? -7.959 -12.443 -2.141 1.00 90.44 88 GLY A N 1
ATOM 668 C CA . GLY A 1 88 ? -8.284 -11.060 -2.526 1.00 90.44 88 GLY A CA 1
ATOM 669 C C . GLY A 1 88 ? -9.259 -10.409 -1.543 1.00 90.44 88 GLY A C 1
ATOM 670 O O . GLY A 1 88 ? -8.925 -9.391 -0.948 1.00 90.44 88 GLY A O 1
ATOM 671 N N . ASP A 1 89 ? -10.367 -11.090 -1.230 1.00 94.94 89 ASP A N 1
ATOM 672 C CA . ASP A 1 89 ? -11.353 -10.615 -0.245 1.00 94.94 89 ASP A CA 1
ATOM 673 C C . ASP A 1 89 ? -10.756 -10.301 1.133 1.00 94.94 89 ASP A C 1
ATOM 675 O O . ASP A 1 89 ? -11.196 -9.362 1.791 1.00 94.94 89 ASP A O 1
ATOM 679 N N . MET A 1 90 ? -9.766 -11.077 1.599 1.00 95.75 90 MET A N 1
ATOM 680 C CA . MET A 1 90 ? -9.098 -10.811 2.880 1.00 95.75 90 MET A CA 1
ATOM 681 C C . MET A 1 90 ? -8.297 -9.507 2.839 1.00 95.75 90 MET A C 1
ATOM 683 O O . MET A 1 90 ? -8.262 -8.789 3.839 1.00 95.75 90 MET A O 1
ATOM 687 N N . LEU A 1 91 ? -7.657 -9.198 1.709 1.00 94.62 91 LEU A N 1
ATOM 688 C CA . LEU A 1 91 ? -6.927 -7.944 1.540 1.00 94.62 91 LEU A CA 1
ATOM 689 C C . LEU A 1 91 ? -7.882 -6.773 1.367 1.00 94.62 91 LEU A C 1
ATOM 691 O O . LEU A 1 91 ? -7.739 -5.782 2.075 1.00 94.62 91 LEU A O 1
ATOM 695 N N . ASP A 1 92 ? -8.905 -6.903 0.533 1.00 97.38 92 ASP A N 1
ATOM 696 C CA . ASP A 1 92 ? -9.884 -5.831 0.357 1.00 97.38 92 ASP A CA 1
ATOM 697 C C . ASP A 1 92 ? -10.621 -5.529 1.669 1.00 97.38 92 ASP A C 1
ATOM 699 O O . ASP A 1 92 ? -10.813 -4.366 2.035 1.00 97.38 92 ASP A O 1
ATOM 703 N N . TRP A 1 93 ? -10.975 -6.569 2.436 1.00 97.81 93 TRP A N 1
ATOM 704 C CA . TRP A 1 93 ? -11.508 -6.417 3.789 1.00 97.81 93 TRP A CA 1
ATOM 705 C C . TRP A 1 93 ? -10.540 -5.647 4.684 1.00 97.81 93 TRP A C 1
ATOM 707 O O . TRP A 1 93 ? -10.972 -4.744 5.396 1.00 97.81 93 TRP A O 1
ATOM 717 N N . TRP A 1 94 ? -9.245 -5.976 4.647 1.00 97.62 94 TRP A N 1
ATOM 718 C CA . TRP A 1 94 ? -8.232 -5.288 5.440 1.00 97.62 94 TRP A CA 1
ATOM 719 C C . TRP A 1 94 ? -8.169 -3.792 5.108 1.00 97.62 94 TRP A C 1
ATOM 721 O O . TRP A 1 94 ? -8.230 -2.980 6.031 1.00 97.62 94 TRP A O 1
ATOM 731 N N . PHE A 1 95 ? -8.118 -3.425 3.822 1.00 97.06 95 PHE A N 1
ATOM 732 C CA . PHE A 1 95 ? -8.067 -2.028 3.355 1.00 97.06 95 PHE A CA 1
ATOM 733 C C . PHE A 1 95 ? -9.327 -1.222 3.688 1.00 97.06 95 PHE A C 1
ATOM 735 O O . PHE A 1 95 ? -9.240 -0.029 3.976 1.00 97.06 95 PHE A O 1
ATOM 742 N N . TRP A 1 96 ? -10.491 -1.869 3.751 1.00 97.81 96 TRP A N 1
ATOM 743 C CA . TRP A 1 96 ? -11.704 -1.254 4.293 1.00 97.81 96 TRP A CA 1
ATOM 744 C C . TRP A 1 96 ? -11.698 -1.170 5.828 1.00 97.81 96 TRP A C 1
ATOM 746 O O . TRP A 1 96 ? -12.132 -0.177 6.406 1.00 97.81 96 TRP A O 1
ATOM 756 N N . TRP A 1 97 ? -11.208 -2.193 6.525 1.00 97.75 97 TRP A N 1
ATOM 757 C CA . TRP A 1 97 ? -11.337 -2.328 7.977 1.00 97.75 97 TRP A CA 1
ATOM 758 C C . TRP A 1 97 ? -10.302 -1.526 8.772 1.00 97.75 97 TRP A C 1
ATOM 760 O O . TRP A 1 97 ? -10.640 -0.943 9.812 1.00 97.75 97 TRP A O 1
ATOM 770 N N . HIS A 1 98 ? -9.045 -1.488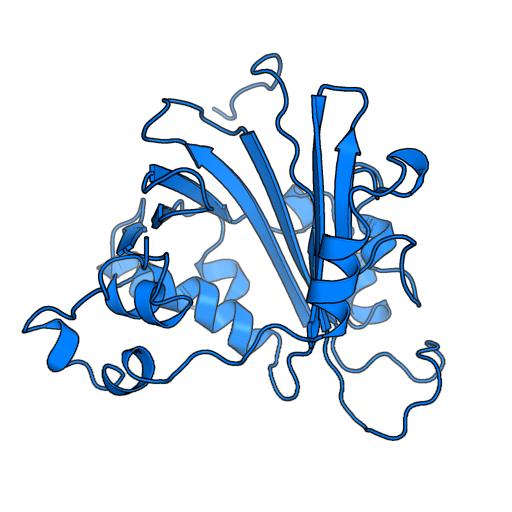 8.318 1.00 97.00 98 HIS A N 1
ATOM 771 C CA . HIS A 1 98 ? -7.949 -0.871 9.064 1.00 97.00 98 HIS A CA 1
ATOM 772 C C . HIS A 1 98 ? -8.085 0.644 9.301 1.00 97.00 98 HIS A C 1
ATOM 774 O O . HIS A 1 98 ? -7.651 1.093 10.365 1.00 97.00 98 HIS A O 1
ATOM 780 N N . PRO A 1 99 ? -8.655 1.470 8.399 1.00 96.94 99 PRO A N 1
ATOM 781 C CA . PRO A 1 99 ? -8.646 2.914 8.606 1.00 96.94 99 PRO A CA 1
ATOM 782 C C . PRO A 1 99 ? -9.673 3.410 9.627 1.00 96.94 99 PRO A C 1
ATOM 784 O O . PRO A 1 99 ? -9.611 4.558 10.057 1.00 96.94 99 PRO A O 1
ATOM 787 N N . MET A 1 100 ? -10.597 2.548 10.051 1.00 96.62 100 MET A N 1
ATOM 788 C CA . MET A 1 100 ? -11.652 2.885 11.008 1.00 96.62 100 MET A CA 1
ATOM 789 C C . MET A 1 100 ? -11.141 3.095 12.443 1.00 96.62 100 MET A C 1
ATOM 791 O O . MET A 1 100 ? -11.844 3.678 13.264 1.00 96.62 100 MET A O 1
ATOM 795 N N . GLN A 1 101 ? -9.948 2.590 12.787 1.00 96.31 101 GLN A N 1
ATOM 796 C CA . GLN A 1 101 ? -9.373 2.761 14.123 1.00 96.31 101 GLN A CA 1
ATOM 797 C C . GLN A 1 101 ? -7.848 2.63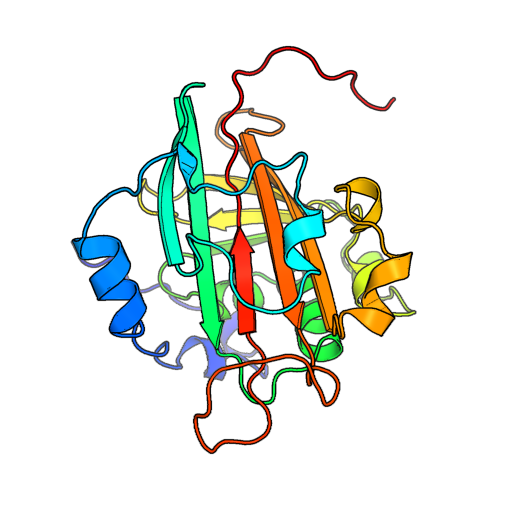4 14.103 1.00 96.31 101 GLN A C 1
ATOM 799 O O . GLN A 1 101 ? -7.290 1.685 13.557 1.00 96.31 101 GLN A O 1
ATOM 804 N N . SER A 1 102 ? -7.167 3.536 14.812 1.00 96.94 102 SER A N 1
ATOM 805 C CA . SER A 1 102 ? -5.699 3.594 14.857 1.00 96.94 102 SER A CA 1
ATOM 806 C C . SER A 1 102 ? -5.011 2.302 15.312 1.00 96.94 102 SER A C 1
ATOM 808 O O . SER A 1 102 ? -3.970 1.967 14.754 1.00 96.94 102 SER A O 1
ATOM 810 N N . LEU A 1 103 ? -5.587 1.523 16.238 1.00 97.44 103 LEU A N 1
ATOM 811 C CA . LEU A 1 103 ? -5.005 0.232 16.636 1.00 97.44 103 LEU A CA 1
ATOM 812 C C . LEU A 1 103 ? -4.869 -0.746 15.466 1.00 97.44 103 LEU A C 1
ATOM 814 O O . LEU A 1 103 ? -3.883 -1.470 15.375 1.00 97.44 103 LEU A O 1
ATOM 818 N N . ARG A 1 104 ? -5.839 -0.750 14.552 1.00 97.31 104 ARG A N 1
ATOM 819 C CA . ARG A 1 104 ? -5.845 -1.628 13.379 1.00 97.31 104 ARG A CA 1
ATOM 820 C C . ARG A 1 104 ? -4.687 -1.289 12.449 1.00 97.31 104 ARG A C 1
ATOM 822 O O . ARG A 1 104 ? -3.965 -2.176 12.011 1.00 97.31 104 ARG A O 1
ATOM 829 N N . TYR A 1 105 ? -4.449 0.005 12.237 1.00 97.06 105 TYR A N 1
ATOM 830 C CA . TYR A 1 105 ? -3.308 0.478 11.458 1.00 97.06 105 TYR A CA 1
ATOM 831 C C . TYR A 1 105 ? -1.965 0.169 12.133 1.00 97.06 105 TYR A C 1
ATOM 833 O O . TYR A 1 105 ? -1.042 -0.310 11.475 1.00 97.06 105 TYR A O 1
ATOM 841 N N . LYS A 1 106 ? -1.883 0.351 13.458 1.00 96.06 106 LYS A N 1
ATOM 842 C CA . LYS A 1 106 ? -0.714 -0.020 14.271 1.00 96.06 106 LYS A CA 1
ATOM 843 C C . LYS A 1 106 ? -0.379 -1.511 14.174 1.00 96.06 106 LYS A C 1
ATOM 845 O O . LYS A 1 106 ? 0.796 -1.855 14.142 1.00 96.06 106 LYS A O 1
ATOM 850 N N . ILE A 1 107 ? -1.384 -2.396 14.121 1.00 95.94 107 ILE A N 1
ATOM 851 C CA . ILE A 1 107 ? -1.182 -3.851 13.974 1.00 95.94 107 ILE A CA 1
ATOM 852 C C . ILE A 1 107 ? -0.419 -4.184 12.687 1.00 95.94 107 ILE A C 1
ATOM 854 O O . ILE A 1 107 ? 0.381 -5.116 12.695 1.00 95.94 107 ILE A O 1
ATOM 858 N N . TRP A 1 108 ? -0.628 -3.423 11.607 1.00 94.69 108 TRP A N 1
ATOM 859 C CA . TRP A 1 108 ? 0.054 -3.662 10.333 1.00 94.69 108 TRP A CA 1
ATOM 860 C C . TRP A 1 108 ? 1.575 -3.571 10.478 1.00 94.69 108 TRP A C 1
ATOM 862 O O . TRP A 1 108 ? 2.297 -4.480 10.071 1.00 94.69 108 TRP A O 1
ATOM 872 N N . PHE A 1 109 ? 2.064 -2.485 11.082 1.00 93.00 109 PHE A N 1
ATOM 873 C CA . PHE A 1 109 ? 3.488 -2.298 11.305 1.00 93.00 109 PHE A CA 1
ATOM 874 C C . PHE A 1 109 ? 3.755 -1.515 12.602 1.00 93.00 109 PHE A C 1
ATOM 876 O O . PHE A 1 109 ? 3.926 -0.292 12.574 1.00 93.00 109 PHE A O 1
ATOM 883 N N . PRO A 1 110 ? 3.844 -2.216 13.754 1.00 92.56 110 PRO A N 1
ATOM 884 C CA . PRO A 1 110 ? 3.920 -1.595 15.083 1.00 92.56 110 PRO A CA 1
ATOM 885 C C . PRO A 1 110 ? 5.086 -0.626 15.297 1.00 92.56 110 PRO A C 1
ATOM 887 O O . PRO A 1 110 ? 5.050 0.197 16.208 1.00 92.56 110 PRO A O 1
ATOM 890 N N . GLN A 1 111 ? 6.140 -0.737 14.486 1.00 90.25 111 GLN A N 1
ATOM 891 C CA . GLN A 1 111 ? 7.334 0.100 14.597 1.00 90.25 111 GLN A CA 1
ATOM 892 C C . GLN A 1 111 ? 7.171 1.462 13.910 1.00 90.25 111 GLN A C 1
ATOM 894 O O . GLN A 1 111 ? 7.831 2.410 14.322 1.00 90.25 111 GLN A O 1
ATOM 899 N N . ALA A 1 112 ? 6.279 1.583 12.921 1.00 92.75 112 ALA A N 1
ATOM 900 C CA . ALA A 1 112 ? 6.194 2.774 12.074 1.00 92.75 112 ALA A CA 1
ATOM 901 C C . ALA A 1 112 ? 4.797 3.390 11.978 1.00 92.75 112 ALA A C 1
ATOM 903 O O . ALA A 1 112 ? 4.689 4.589 11.758 1.00 92.75 112 ALA A O 1
ATOM 904 N N . HIS A 1 113 ? 3.725 2.615 12.135 1.00 95.44 113 HIS A N 1
ATOM 905 C CA . HIS A 1 113 ? 2.358 3.116 11.987 1.00 95.44 113 HIS A CA 1
ATOM 906 C C . HIS A 1 113 ? 1.845 3.656 13.318 1.00 95.44 113 HIS A C 1
ATOM 908 O O . HIS A 1 113 ? 1.748 2.887 14.268 1.00 95.44 113 HIS A O 1
ATOM 914 N N . PHE A 1 114 ? 1.508 4.946 13.405 1.00 95.56 114 PHE A N 1
ATOM 915 C CA . PHE A 1 114 ? 1.110 5.586 14.668 1.00 95.56 114 PHE A CA 1
ATOM 916 C C . PHE A 1 114 ? -0.396 5.825 14.782 1.00 95.56 114 PHE A C 1
ATOM 918 O O . PHE A 1 114 ? -0.974 5.610 15.848 1.00 95.56 114 PHE A O 1
ATOM 925 N N . SER A 1 115 ? -1.038 6.308 13.719 1.00 96.94 115 SER A N 1
ATOM 926 C CA . SER A 1 115 ? -2.478 6.585 13.712 1.00 96.94 115 SER A CA 1
ATOM 927 C C . SER A 1 115 ? -3.035 6.685 12.297 1.00 96.94 115 SER A C 1
ATOM 929 O O . SER A 1 115 ? -2.297 6.966 11.357 1.00 96.94 115 SER A O 1
ATOM 931 N N . VAL A 1 116 ? -4.349 6.518 12.171 1.00 97.56 116 VAL A N 1
ATOM 932 C CA . VAL A 1 116 ? -5.110 6.743 10.937 1.00 97.56 116 VAL A CA 1
ATOM 933 C C . VAL A 1 116 ? -6.415 7.469 11.250 1.00 97.56 116 VAL A C 1
ATOM 935 O O . VAL A 1 116 ? -7.017 7.235 12.302 1.00 97.56 116 VAL A O 1
ATOM 938 N N . SER A 1 117 ? -6.853 8.321 10.327 1.00 96.56 117 SER A N 1
ATOM 939 C CA . SER A 1 117 ? -8.228 8.814 10.235 1.00 96.56 117 SER A CA 1
ATOM 940 C C . SER A 1 117 ? -8.738 8.760 8.791 1.00 96.56 117 SER A C 1
ATOM 942 O O . SER A 1 117 ? -7.964 8.558 7.853 1.00 96.56 117 SER A O 1
ATOM 944 N N . LEU A 1 118 ? -10.051 8.911 8.621 1.00 94.81 118 LEU A N 1
ATOM 945 C CA . LEU A 1 118 ? -10.751 8.895 7.337 1.00 94.81 118 LEU A CA 1
ATOM 946 C C . LEU A 1 118 ? -11.240 10.299 6.974 1.00 94.81 118 LEU A C 1
ATOM 948 O O . LEU A 1 118 ? -11.641 11.061 7.851 1.00 94.81 118 LEU A O 1
ATOM 952 N N . ASP A 1 119 ? -11.268 10.598 5.680 1.00 94.00 119 ASP A N 1
ATOM 953 C CA . ASP A 1 119 ? -12.025 11.709 5.096 1.00 94.00 119 ASP A CA 1
ATOM 954 C C . ASP A 1 119 ? -13.469 11.270 4.792 1.00 94.00 119 ASP A C 1
ATOM 956 O O . ASP A 1 119 ? -13.924 11.259 3.650 1.00 94.00 119 ASP A O 1
ATOM 960 N N . ALA A 1 120 ? -14.146 10.755 5.817 1.00 94.06 120 ALA A N 1
ATOM 961 C CA . ALA A 1 120 ? -15.528 10.292 5.765 1.00 94.06 120 ALA A CA 1
ATOM 962 C C . ALA A 1 120 ? -16.104 10.216 7.182 1.00 94.06 120 ALA A C 1
ATOM 964 O O . ALA A 1 120 ? -15.360 10.030 8.150 1.00 94.06 120 ALA A O 1
ATOM 965 N N . ASP A 1 121 ? -17.431 10.290 7.293 1.00 96.25 121 ASP A N 1
ATOM 966 C CA . ASP A 1 121 ? -18.105 9.914 8.530 1.00 96.25 121 ASP A CA 1
ATOM 967 C C . ASP A 1 121 ? -17.883 8.420 8.819 1.00 96.25 121 ASP A C 1
ATOM 969 O O . ASP A 1 121 ? -18.064 7.559 7.951 1.00 96.25 121 ASP A O 1
ATOM 973 N N . LEU A 1 122 ? -17.449 8.106 10.042 1.00 95.69 122 LEU A N 1
ATOM 974 C CA . LEU A 1 122 ? -17.074 6.745 10.420 1.00 95.69 122 LEU A CA 1
ATOM 975 C C . LEU A 1 122 ? -18.289 5.812 10.489 1.00 95.69 122 LEU A C 1
ATOM 977 O O . LEU A 1 122 ? -18.176 4.633 10.143 1.00 95.69 122 LEU A O 1
ATOM 981 N N . GLU A 1 123 ? -19.440 6.319 10.933 1.00 96.00 123 GLU A N 1
ATOM 982 C CA . GLU A 1 123 ? -20.659 5.528 11.048 1.00 96.00 123 GLU A CA 1
ATOM 983 C C . GLU A 1 123 ? -21.166 5.143 9.654 1.00 96.00 123 GLU A C 1
ATOM 985 O O . GLU A 1 123 ? -21.411 3.962 9.396 1.00 96.00 123 GLU A O 1
ATOM 990 N N . GLU A 1 124 ? -21.225 6.095 8.724 1.00 95.94 124 GLU A N 1
ATOM 991 C CA . GLU A 1 124 ? -21.573 5.843 7.323 1.00 95.94 124 GLU A CA 1
ATOM 992 C C . GLU A 1 124 ? -20.565 4.915 6.633 1.00 95.94 124 GLU A C 1
ATOM 994 O O . GLU A 1 124 ? -20.952 3.933 5.993 1.00 95.94 124 GLU A O 1
ATOM 999 N N . TYR A 1 125 ? -19.264 5.171 6.803 1.00 96.88 125 TYR A N 1
ATOM 1000 C CA . TYR A 1 125 ? -18.199 4.361 6.210 1.00 96.88 125 TYR A CA 1
ATOM 1001 C C . TYR A 1 125 ? -18.259 2.896 6.677 1.00 96.88 125 TYR A C 1
A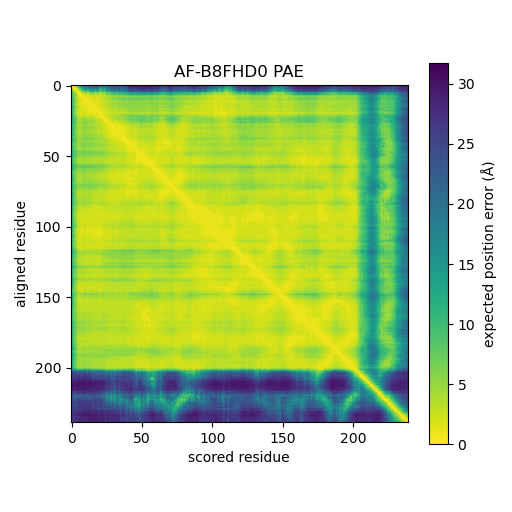TOM 1003 O O . TYR A 1 125 ? -18.088 1.969 5.878 1.00 96.88 125 TYR A O 1
ATOM 1011 N N . SER A 1 126 ? -18.562 2.673 7.961 1.00 96.12 126 SER A N 1
ATOM 1012 C CA . SER A 1 126 ? -18.683 1.333 8.549 1.00 96.12 126 SER A CA 1
ATOM 1013 C C . SER A 1 126 ? -19.883 0.533 8.032 1.00 96.12 126 SER A C 1
ATOM 1015 O O . SER A 1 126 ? -19.853 -0.697 8.052 1.00 96.12 126 SER A O 1
ATOM 1017 N N . LYS A 1 127 ? -20.924 1.213 7.536 1.00 96.94 127 LYS A N 1
ATOM 1018 C CA . LYS A 1 127 ? -22.161 0.597 7.030 1.00 96.94 127 LYS A CA 1
ATOM 1019 C C . LYS A 1 127 ? -22.117 0.281 5.532 1.00 96.94 127 LYS A C 1
ATOM 1021 O O . LYS A 1 127 ? -23.067 -0.306 5.014 1.00 96.94 127 LYS A O 1
ATOM 1026 N N . ARG A 1 128 ? -21.037 0.642 4.824 1.00 96.25 128 ARG A N 1
ATOM 1027 C CA . ARG A 1 128 ? -20.874 0.333 3.394 1.00 96.25 128 ARG A CA 1
ATOM 1028 C C . ARG A 1 128 ? -20.980 -1.176 3.152 1.00 96.25 128 ARG A C 1
ATOM 1030 O O . ARG A 1 128 ? -20.388 -1.981 3.873 1.00 96.25 128 ARG A O 1
ATOM 1037 N N . SER A 1 129 ? -21.737 -1.548 2.125 1.00 96.12 129 SER A N 1
ATOM 1038 C CA . SER A 1 129 ? -22.015 -2.932 1.722 1.00 96.12 129 SER A CA 1
ATOM 1039 C C . SER A 1 129 ? -21.564 -3.176 0.273 1.00 96.12 129 SER A C 1
ATOM 1041 O O . SER A 1 129 ? -21.041 -2.263 -0.357 1.00 96.12 129 SER A O 1
ATOM 1043 N N . GLY A 1 130 ? -21.697 -4.406 -0.234 1.00 95.88 130 GLY A N 1
ATOM 1044 C CA . GLY A 1 130 ? -21.145 -4.813 -1.539 1.00 95.88 130 GLY A CA 1
ATOM 1045 C C . GLY A 1 130 ? -19.727 -5.398 -1.445 1.00 95.88 130 GLY A C 1
ATOM 1046 O O . GLY A 1 130 ? -19.273 -5.699 -0.335 1.00 95.88 130 GLY A O 1
ATOM 1047 N N . PRO A 1 131 ? -19.019 -5.607 -2.565 1.00 96.25 131 PRO A N 1
ATOM 1048 C CA . PRO A 1 131 ? -17.630 -6.079 -2.562 1.00 96.25 131 PRO A CA 1
ATOM 1049 C C . PRO A 1 131 ? -16.722 -5.169 -1.727 1.00 96.25 131 PRO A C 1
ATOM 1051 O O . PRO A 1 131 ? -16.879 -3.952 -1.765 1.00 96.25 131 PRO A O 1
ATOM 1054 N N . TYR A 1 132 ? -15.778 -5.721 -0.957 1.00 97.38 132 TYR A N 1
ATOM 1055 C CA . TYR A 1 132 ? -14.937 -4.903 -0.068 1.00 97.38 132 TYR A CA 1
ATOM 1056 C C . TYR A 1 132 ? -14.109 -3.853 -0.819 1.00 97.38 132 TYR A C 1
ATOM 1058 O O . TYR A 1 132 ? -13.997 -2.736 -0.316 1.00 97.38 132 TYR A O 1
ATOM 1066 N N . ALA A 1 133 ? -13.609 -4.181 -2.017 1.00 94.88 133 ALA A N 1
ATOM 1067 C CA . ALA A 1 133 ? -12.840 -3.274 -2.871 1.00 94.88 133 ALA A CA 1
ATOM 1068 C C . ALA A 1 133 ? -13.551 -1.925 -3.075 1.00 94.88 133 ALA A C 1
ATOM 1070 O O . ALA A 1 133 ? -13.001 -0.853 -2.828 1.00 94.88 133 ALA A O 1
ATOM 1071 N N . GLU A 1 134 ? -14.837 -1.990 -3.418 1.00 96.94 134 GLU A N 1
ATOM 1072 C CA . GLU A 1 134 ? -15.675 -0.820 -3.681 1.00 96.94 134 GLU A CA 1
ATOM 1073 C C . GLU A 1 134 ? -15.920 0.031 -2.428 1.00 96.94 134 GLU A C 1
ATOM 1075 O O . GLU A 1 134 ? -16.159 1.236 -2.522 1.00 96.94 134 GLU A O 1
ATOM 1080 N N . ARG A 1 135 ? -15.834 -0.566 -1.231 1.00 97.31 135 ARG A N 1
ATOM 1081 C CA . ARG A 1 135 ? -16.157 0.123 0.026 1.00 97.31 135 ARG A CA 1
ATOM 1082 C C . ARG A 1 135 ? -15.089 1.115 0.462 1.00 97.31 135 ARG A C 1
ATOM 1084 O O . ARG A 1 135 ? -15.420 2.000 1.251 1.00 97.31 135 ARG A O 1
ATOM 1091 N N . TYR A 1 136 ? -13.840 0.989 0.014 1.00 96.38 136 TYR A N 1
ATOM 1092 C CA . TYR A 1 136 ? -12.758 1.908 0.397 1.00 96.38 136 TYR A CA 1
ATOM 1093 C C . TYR A 1 136 ? -12.307 2.841 -0.731 1.00 96.38 136 TYR A C 1
ATOM 1095 O O . TYR A 1 136 ? -11.589 3.807 -0.460 1.00 96.38 136 TYR A O 1
ATOM 1103 N N . TRP A 1 137 ? -12.748 2.615 -1.970 1.00 96.94 137 TRP A N 1
ATOM 1104 C CA . TRP A 1 137 ? -12.448 3.527 -3.068 1.00 96.94 137 TRP A CA 1
ATOM 1105 C C . TRP A 1 137 ? -12.979 4.937 -2.808 1.00 96.94 137 TRP A C 1
ATOM 1107 O O . TRP A 1 137 ? -13.991 5.170 -2.144 1.00 96.94 137 TRP A O 1
ATOM 1117 N N . ASN A 1 138 ? -12.247 5.902 -3.350 1.00 94.62 138 ASN A N 1
ATOM 1118 C CA . ASN A 1 138 ? -12.530 7.325 -3.301 1.00 94.62 138 ASN A CA 1
ATOM 1119 C C . ASN A 1 138 ? -12.649 7.944 -1.901 1.00 94.62 138 ASN A C 1
ATOM 1121 O O . ASN A 1 138 ? -13.097 9.079 -1.785 1.00 94.62 138 ASN A O 1
ATOM 1125 N N . THR A 1 139 ? -12.187 7.253 -0.857 1.00 94.31 139 THR A N 1
ATOM 1126 C CA . THR A 1 139 ? -12.103 7.789 0.508 1.00 94.31 139 THR A CA 1
ATOM 1127 C C . THR A 1 139 ? -10.642 7.970 0.889 1.00 94.31 139 THR A C 1
ATOM 1129 O O . THR A 1 139 ? -9.861 7.025 0.789 1.00 94.31 139 THR A O 1
ATOM 1132 N N . ALA A 1 140 ? -10.257 9.181 1.292 1.00 95.31 140 ALA A N 1
ATOM 1133 C CA . ALA A 1 140 ? -8.888 9.437 1.713 1.00 95.31 140 ALA A CA 1
ATOM 1134 C C . ALA A 1 140 ? -8.655 8.966 3.156 1.00 95.31 140 ALA A C 1
ATOM 1136 O O . ALA A 1 140 ? -9.514 9.112 4.026 1.00 95.31 140 ALA A O 1
ATOM 1137 N N . ASN A 1 141 ? -7.468 8.431 3.419 1.00 97.19 141 ASN A N 1
ATOM 1138 C CA . ASN A 1 141 ? -6.958 8.148 4.751 1.00 97.19 141 ASN A CA 1
ATOM 1139 C C . ASN A 1 141 ? -5.838 9.129 5.080 1.00 97.19 141 ASN A C 1
ATOM 1141 O O . ASN A 1 141 ? -4.964 9.374 4.248 1.00 97.19 141 ASN A O 1
ATOM 1145 N N . PHE A 1 142 ? -5.827 9.641 6.306 1.00 97.44 142 PHE A N 1
ATOM 1146 C CA . PHE A 1 142 ? -4.725 10.438 6.832 1.00 97.44 142 PHE A CA 1
ATOM 1147 C C . PHE A 1 142 ? -3.910 9.580 7.792 1.00 97.44 142 PHE A C 1
ATOM 1149 O O . PHE A 1 142 ? -4.368 9.239 8.883 1.00 97.44 142 PHE A O 1
ATOM 1156 N N . LEU A 1 143 ? -2.716 9.195 7.357 1.00 96.19 143 LEU A N 1
ATOM 1157 C CA . LEU A 1 143 ? -1.861 8.216 8.018 1.00 96.19 143 LEU A CA 1
ATOM 1158 C C . LEU A 1 143 ? -0.704 8.943 8.681 1.00 96.19 143 LEU A C 1
ATOM 1160 O O . LEU A 1 143 ? 0.048 9.641 8.007 1.00 96.19 143 LEU A O 1
ATOM 1164 N N . ARG A 1 144 ? -0.545 8.781 9.995 1.00 97.38 144 ARG A N 1
ATOM 1165 C CA . ARG A 1 144 ? 0.677 9.204 10.678 1.00 97.38 144 ARG A CA 1
ATOM 1166 C C . ARG A 1 144 ? 1.618 8.016 10.773 1.00 97.38 144 ARG A C 1
ATOM 1168 O O . ARG A 1 144 ? 1.328 7.075 11.515 1.00 97.38 144 ARG A O 1
ATOM 1175 N N . GLU A 1 145 ? 2.744 8.081 10.078 1.00 95.00 145 GLU A N 1
ATOM 1176 C CA . GLU A 1 145 ? 3.718 6.990 10.005 1.00 95.00 145 GLU A CA 1
ATOM 1177 C C . GLU A 1 145 ? 5.149 7.479 9.758 1.00 95.00 145 GLU A C 1
ATOM 1179 O O . GLU A 1 145 ? 5.364 8.625 9.367 1.00 95.00 145 GLU A O 1
ATOM 1184 N N . ASP A 1 146 ? 6.129 6.614 10.022 1.00 93.31 146 ASP A N 1
ATOM 1185 C CA . ASP A 1 146 ? 7.545 6.851 9.730 1.00 93.31 146 ASP A CA 1
ATOM 1186 C C . ASP A 1 146 ? 8.031 5.906 8.626 1.00 93.31 146 ASP A C 1
ATOM 1188 O O . ASP A 1 146 ? 8.162 4.701 8.828 1.00 93.31 146 ASP A O 1
ATO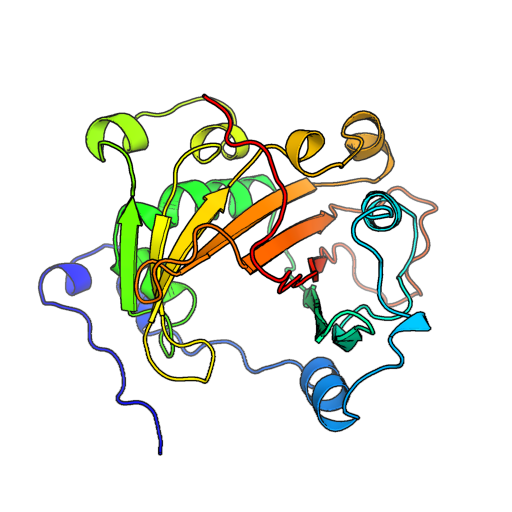M 1192 N N . VAL A 1 147 ? 8.331 6.467 7.457 1.00 89.06 147 VAL A N 1
ATOM 1193 C CA . VAL A 1 147 ? 8.851 5.726 6.294 1.00 89.06 147 VAL A CA 1
ATOM 1194 C C . VAL A 1 147 ? 10.387 5.730 6.222 1.00 89.06 147 VAL A C 1
ATOM 1196 O O . VAL A 1 147 ? 10.965 5.476 5.169 1.00 89.06 147 VAL A O 1
ATOM 1199 N N . GLY A 1 148 ? 11.063 6.041 7.334 1.00 87.00 148 GLY A N 1
ATOM 1200 C CA . GLY A 1 148 ? 12.524 6.097 7.456 1.00 87.00 148 GLY A CA 1
ATOM 1201 C C . GLY A 1 148 ? 13.109 7.513 7.504 1.00 87.00 148 GLY A C 1
ATOM 1202 O O . GLY A 1 148 ? 14.328 7.662 7.569 1.00 87.00 148 GLY A O 1
ATOM 1203 N N . ALA A 1 149 ? 12.265 8.548 7.485 1.00 87.38 149 ALA A N 1
ATOM 1204 C CA . ALA A 1 149 ? 12.664 9.960 7.512 1.00 87.38 149 ALA A CA 1
ATOM 1205 C C . ALA A 1 149 ? 12.077 10.731 8.712 1.00 87.38 149 ALA A C 1
ATOM 1207 O O . ALA A 1 149 ? 12.126 11.962 8.745 1.00 87.38 149 ALA A O 1
ATOM 1208 N N . GLY A 1 150 ? 11.535 10.013 9.698 1.00 89.88 150 GLY A N 1
ATOM 1209 C CA . GLY A 1 150 ? 10.787 10.581 10.810 1.00 89.88 150 GLY A CA 1
ATOM 1210 C C . GLY A 1 150 ? 9.279 10.539 10.567 1.00 89.88 150 GLY A C 1
ATOM 1211 O O . GLY A 1 150 ? 8.802 10.434 9.438 1.00 89.88 150 GLY A O 1
ATOM 1212 N N . ALA A 1 151 ? 8.520 10.625 11.660 1.00 93.19 151 ALA A N 1
ATOM 1213 C CA . ALA A 1 151 ? 7.065 10.552 11.615 1.00 93.19 151 ALA A CA 1
ATOM 1214 C C . ALA A 1 151 ? 6.444 11.746 10.864 1.00 93.19 151 ALA A C 1
ATOM 1216 O O . ALA A 1 151 ? 6.629 12.902 11.248 1.00 93.19 151 ALA A O 1
ATOM 1217 N N . GLU A 1 152 ? 5.624 11.450 9.862 1.00 93.56 152 GLU A N 1
ATOM 1218 C CA . GLU A 1 152 ? 4.926 12.404 9.000 1.00 93.56 152 GLU A CA 1
ATOM 1219 C C . GLU A 1 152 ? 3.436 12.042 8.902 1.00 93.56 152 GLU A C 1
ATOM 1221 O O . GLU A 1 152 ? 3.042 10.931 9.248 1.00 93.56 152 GLU A O 1
ATOM 1226 N N . THR A 1 153 ? 2.578 12.986 8.491 1.00 97.06 153 THR A N 1
ATOM 1227 C CA . THR A 1 153 ? 1.181 12.694 8.129 1.00 97.06 153 THR A CA 1
ATOM 1228 C C . THR A 1 153 ? 0.996 12.697 6.613 1.00 97.06 153 THR A C 1
ATOM 1230 O O . THR A 1 153 ? 0.989 13.761 5.984 1.00 97.06 153 THR A O 1
ATOM 1233 N N . PHE A 1 154 ? 0.795 11.512 6.045 1.00 96.12 154 PHE A N 1
ATOM 1234 C CA . PHE A 1 154 ? 0.467 11.298 4.639 1.00 96.12 154 PHE A CA 1
ATOM 1235 C C . PHE A 1 154 ? -1.044 11.302 4.415 1.00 96.12 154 PHE A C 1
ATOM 1237 O O . PHE A 1 154 ? -1.831 11.051 5.328 1.00 96.12 154 PHE A O 1
ATOM 1244 N N . SER A 1 155 ? -1.447 11.592 3.183 1.00 96.88 155 SER A N 1
ATOM 1245 C CA . SER A 1 155 ? -2.803 11.357 2.693 1.00 96.88 155 SER A CA 1
ATOM 1246 C C . SER A 1 155 ? -2.744 10.285 1.616 1.00 96.88 155 SER A C 1
ATOM 1248 O O . SER A 1 155 ? -1.999 10.461 0.656 1.00 96.88 155 SER A O 1
ATOM 1250 N N . ILE A 1 156 ? -3.528 9.218 1.725 1.00 96.44 156 ILE A N 1
ATOM 1251 C CA . ILE A 1 156 ? -3.677 8.222 0.658 1.00 96.44 156 ILE A CA 1
ATOM 1252 C C . ILE A 1 156 ? -5.140 8.140 0.244 1.00 96.44 156 ILE A C 1
ATOM 1254 O O . ILE A 1 156 ? -6.014 8.014 1.093 1.00 96.44 156 ILE A O 1
ATOM 1258 N N . LYS A 1 157 ? -5.419 8.234 -1.055 1.00 96.88 157 LYS A N 1
ATOM 1259 C CA . LYS A 1 157 ? -6.745 7.977 -1.623 1.00 96.88 157 LYS A CA 1
ATOM 1260 C C . LYS A 1 157 ? -6.665 6.720 -2.468 1.00 96.88 157 LYS A C 1
ATOM 1262 O O . LYS A 1 157 ? -5.907 6.680 -3.437 1.00 96.88 157 LYS A O 1
ATOM 1267 N N . PHE A 1 158 ? -7.458 5.717 -2.114 1.00 96.19 158 PHE A N 1
ATOM 1268 C CA . PHE A 1 158 ? -7.572 4.516 -2.927 1.00 96.19 158 PHE A CA 1
ATOM 1269 C C . PHE A 1 158 ? -8.540 4.742 -4.086 1.00 96.19 158 PHE A C 1
ATOM 1271 O O . PHE A 1 158 ? -9.591 5.360 -3.908 1.00 96.19 158 PHE A O 1
ATOM 1278 N N . VAL A 1 159 ? -8.190 4.255 -5.271 1.00 96.69 159 VAL A N 1
ATOM 1279 C CA . VAL A 1 159 ? -8.988 4.404 -6.497 1.00 96.69 159 VAL A CA 1
ATOM 1280 C C . VAL A 1 159 ? -9.222 3.052 -7.157 1.00 96.69 159 VAL A C 1
ATOM 1282 O O . VAL A 1 159 ? -8.545 2.070 -6.843 1.00 96.69 159 VAL A O 1
ATOM 1285 N N . ARG A 1 160 ? -10.194 3.009 -8.069 1.00 97.44 160 ARG A N 1
ATOM 1286 C CA . ARG A 1 160 ? -10.476 1.823 -8.871 1.00 97.44 160 ARG A CA 1
ATOM 1287 C C . ARG A 1 160 ? -9.280 1.505 -9.790 1.00 97.44 160 ARG A C 1
ATOM 1289 O O . ARG A 1 160 ? -8.661 2.445 -10.294 1.00 97.44 160 ARG A O 1
ATOM 1296 N N . PRO A 1 161 ? -8.951 0.225 -10.055 1.00 95.81 161 PRO A N 1
ATOM 1297 C CA . PRO A 1 161 ? -7.839 -0.129 -10.938 1.00 95.81 161 PRO A CA 1
ATOM 1298 C C . PRO A 1 161 ? -7.925 0.489 -12.342 1.00 95.81 161 PRO A C 1
ATOM 1300 O O . PRO A 1 161 ? -6.905 0.961 -12.845 1.00 95.81 161 PRO A O 1
ATOM 1303 N N . SER A 1 162 ? -9.117 0.580 -12.944 1.00 96.50 162 SER A N 1
ATOM 1304 C CA . SER A 1 162 ? -9.315 1.272 -14.228 1.00 96.50 162 SER A CA 1
ATOM 1305 C C . SER A 1 162 ? -8.909 2.745 -14.189 1.00 96.50 162 SER A C 1
ATOM 1307 O O . SER A 1 162 ? -8.280 3.235 -15.123 1.00 96.50 162 SER A O 1
ATOM 1309 N N . ASP A 1 163 ? -9.206 3.446 -13.090 1.00 95.56 163 ASP A N 1
ATOM 1310 C CA . ASP A 1 163 ? -8.836 4.857 -12.906 1.00 95.56 163 ASP A CA 1
ATOM 1311 C C . ASP A 1 163 ? -7.319 5.022 -12.710 1.00 95.56 163 ASP A C 1
ATOM 1313 O O . ASP A 1 163 ? -6.769 6.106 -12.906 1.00 95.56 163 ASP A O 1
ATOM 1317 N N . PHE A 1 164 ? -6.635 3.939 -12.329 1.00 92.81 164 PHE A N 1
ATOM 1318 C CA . PHE A 1 164 ? -5.182 3.861 -12.194 1.00 92.81 164 PHE A CA 1
ATOM 1319 C C . PHE A 1 164 ? -4.473 3.438 -13.496 1.00 92.81 164 PHE A C 1
ATOM 1321 O O . PHE A 1 164 ? -3.249 3.527 -13.575 1.00 92.81 164 PHE A O 1
ATOM 1328 N N . GLY A 1 165 ? -5.218 3.005 -14.521 1.00 94.31 165 GLY A N 1
ATOM 1329 C CA . GLY A 1 165 ? -4.688 2.601 -15.832 1.00 94.31 165 GLY A CA 1
ATOM 1330 C C . GLY A 1 165 ? -4.648 1.091 -16.093 1.00 94.31 165 GLY A C 1
ATOM 1331 O O . GLY A 1 165 ? -4.158 0.672 -17.144 1.00 94.31 165 GLY A O 1
ATOM 1332 N N . PHE A 1 166 ? -5.165 0.262 -15.182 1.00 94.00 166 PHE A N 1
ATOM 1333 C CA . PHE A 1 166 ? -5.307 -1.171 -15.437 1.00 94.00 166 PHE A CA 1
ATOM 1334 C C . PHE A 1 166 ? -6.452 -1.469 -16.414 1.00 94.00 166 PHE A C 1
ATOM 1336 O O . PHE A 1 166 ? -7.539 -0.901 -16.324 1.00 94.00 166 PHE A O 1
ATOM 1343 N N . ASP A 1 167 ? -6.232 -2.436 -17.297 1.00 95.94 167 ASP A N 1
ATOM 1344 C CA . ASP A 1 167 ? -7.268 -3.062 -18.107 1.00 95.94 167 ASP A CA 1
ATOM 1345 C C . ASP A 1 167 ? -7.927 -4.199 -17.312 1.00 95.94 167 ASP A C 1
ATOM 1347 O O . ASP A 1 167 ? -7.496 -5.356 -17.338 1.00 95.94 167 ASP A O 1
ATOM 1351 N N . GLU A 1 168 ? -8.995 -3.857 -16.588 1.00 94.94 168 GLU A N 1
ATOM 1352 C CA . GLU A 1 168 ? -9.752 -4.806 -15.760 1.00 94.94 168 GLU A CA 1
ATOM 1353 C C . GLU A 1 168 ? -10.336 -5.980 -16.569 1.00 94.94 168 GLU A C 1
ATOM 1355 O O . GLU A 1 168 ? -10.578 -7.046 -16.001 1.00 94.94 168 GLU A O 1
ATOM 1360 N N . SER A 1 169 ? -10.499 -5.853 -17.896 1.00 96.31 169 SER A N 1
ATOM 1361 C CA . SER A 1 169 ? -10.983 -6.958 -18.739 1.00 96.31 169 SER A CA 1
ATOM 1362 C C . SER A 1 169 ? -10.008 -8.141 -18.801 1.00 96.31 169 SER A C 1
ATOM 1364 O O . SER A 1 169 ? -10.404 -9.265 -19.115 1.00 96.31 169 SER A O 1
ATOM 1366 N N . GLN A 1 170 ? -8.737 -7.919 -18.453 1.00 92.31 170 GLN A N 1
ATOM 1367 C CA . GLN A 1 170 ? -7.707 -8.954 -18.428 1.00 92.31 170 GLN A CA 1
ATOM 1368 C C . GLN A 1 170 ? -7.606 -9.677 -17.079 1.00 92.31 170 GLN A C 1
ATOM 1370 O O . GLN A 1 170 ? -6.941 -10.709 -17.009 1.00 92.31 170 GLN A O 1
ATOM 1375 N N . PHE A 1 171 ? -8.256 -9.188 -16.015 1.00 91.31 171 PHE A N 1
ATOM 1376 C CA . PHE A 1 171 ? -8.031 -9.667 -14.644 1.00 91.31 171 PHE A CA 1
ATOM 1377 C C . PHE A 1 171 ? -8.378 -11.142 -14.460 1.00 91.31 171 PHE A C 1
ATOM 1379 O O . PHE A 1 171 ? -7.588 -11.886 -13.879 1.00 91.31 171 PHE A O 1
ATOM 1386 N N . GLU A 1 172 ? -9.516 -11.585 -15.001 1.00 89.38 172 GLU A N 1
ATOM 1387 C CA . GLU A 1 172 ? -9.932 -12.988 -14.929 1.00 89.38 172 GLU A CA 1
ATOM 1388 C C . GLU A 1 172 ? -8.910 -13.898 -15.622 1.00 89.38 172 GLU A C 1
ATOM 1390 O O . GLU A 1 172 ? -8.420 -14.863 -15.033 1.00 89.38 172 GLU A O 1
ATOM 1395 N N . LYS A 1 173 ? -8.515 -13.544 -16.851 1.00 86.94 173 LYS A N 1
ATOM 1396 C CA . LYS A 1 173 ? -7.521 -14.294 -17.630 1.00 86.94 173 LYS A CA 1
ATOM 1397 C C . LYS A 1 173 ? -6.149 -14.308 -16.951 1.00 86.94 173 LYS A C 1
ATOM 1399 O O . LYS A 1 173 ? -5.457 -15.322 -17.017 1.00 86.94 173 LYS A O 1
ATOM 1404 N N . ALA A 1 174 ? -5.765 -13.198 -16.325 1.00 84.81 174 ALA A N 1
ATOM 1405 C CA . ALA A 1 174 ? -4.512 -13.047 -15.597 1.00 84.81 174 ALA A CA 1
ATOM 1406 C C . ALA A 1 174 ? -4.540 -13.665 -14.191 1.00 84.81 174 ALA A C 1
ATOM 1408 O O . ALA A 1 174 ? -3.513 -13.721 -13.520 1.00 84.81 174 ALA A O 1
ATOM 1409 N N . GLY A 1 175 ? -5.694 -14.167 -13.741 1.00 86.75 175 GLY A N 1
ATOM 1410 C CA . GLY A 1 175 ? -5.843 -14.752 -12.414 1.00 86.75 175 GLY A CA 1
ATOM 1411 C C . GLY A 1 175 ? -5.624 -13.738 -11.291 1.00 86.75 175 GLY A C 1
ATOM 1412 O O . GLY A 1 175 ? -5.126 -14.107 -10.229 1.00 86.75 175 GLY A O 1
ATOM 1413 N N . VAL A 1 176 ? -5.962 -12.468 -11.509 1.00 88.88 176 VAL A N 1
ATOM 1414 C CA . VAL A 1 176 ? -5.862 -11.414 -10.493 1.00 88.88 176 VAL A CA 1
ATOM 1415 C C . VAL A 1 176 ? -6.920 -11.644 -9.419 1.00 88.88 176 VAL A C 1
ATOM 1417 O O . VAL A 1 176 ? -8.102 -11.776 -9.722 1.00 88.88 176 VAL A O 1
ATOM 1420 N N . ALA A 1 177 ? -6.497 -11.700 -8.156 1.00 90.31 177 ALA A N 1
ATOM 1421 C CA . ALA A 1 177 ? -7.405 -11.841 -7.022 1.00 90.31 177 ALA A CA 1
ATOM 1422 C C . ALA A 1 177 ? -7.890 -10.482 -6.499 1.00 90.31 177 ALA A C 1
ATOM 1424 O O . ALA A 1 177 ? -9.054 -10.365 -6.140 1.00 90.31 177 ALA A O 1
ATOM 1425 N N . THR A 1 178 ? -7.008 -9.482 -6.429 1.00 93.31 178 THR A N 1
ATOM 1426 C CA . THR A 1 178 ? -7.364 -8.074 -6.185 1.00 93.31 178 THR A CA 1
ATOM 1427 C C . THR A 1 178 ? -6.209 -7.151 -6.589 1.00 93.31 178 THR A C 1
ATOM 1429 O O . THR A 1 178 ? -5.055 -7.590 -6.669 1.00 93.31 178 THR A O 1
ATOM 1432 N N . VAL A 1 179 ? -6.521 -5.872 -6.816 1.00 94.00 179 VAL A N 1
ATOM 1433 C CA . VAL A 1 179 ? -5.553 -4.787 -6.993 1.00 94.00 179 VAL A CA 1
ATOM 1434 C C . VAL A 1 179 ? -5.950 -3.603 -6.112 1.00 94.00 179 VAL A C 1
ATOM 1436 O O . VAL A 1 179 ? -7.068 -3.096 -6.189 1.00 94.00 179 VAL A O 1
ATOM 1439 N N . VAL A 1 180 ? -5.009 -3.118 -5.306 1.00 94.94 180 VAL A N 1
ATOM 1440 C CA . VAL A 1 180 ? -5.168 -1.924 -4.474 1.00 94.94 180 VAL A CA 1
ATOM 1441 C C . VAL A 1 180 ? -4.341 -0.794 -5.070 1.00 94.94 180 VAL A C 1
ATOM 1443 O O . VAL A 1 180 ? -3.116 -0.862 -5.079 1.00 94.94 180 VAL A O 1
ATOM 1446 N N . CYS A 1 181 ? -4.998 0.257 -5.550 1.00 95.19 181 CYS A N 1
ATOM 1447 C CA . CYS A 1 181 ? -4.358 1.407 -6.189 1.00 95.19 181 CYS A CA 1
ATOM 1448 C C . CYS A 1 181 ? -4.445 2.637 -5.284 1.00 95.19 181 CYS A C 1
ATOM 1450 O O . CYS A 1 181 ? -5.544 3.047 -4.918 1.00 95.19 181 CYS A O 1
ATOM 1452 N N . GLY A 1 182 ? -3.307 3.231 -4.927 1.00 93.69 182 GLY A N 1
ATOM 1453 C CA . GLY A 1 182 ? -3.196 4.357 -4.004 1.00 93.69 182 GLY A CA 1
ATOM 1454 C C . GLY A 1 182 ? -2.568 5.595 -4.643 1.00 93.69 182 GLY A C 1
ATOM 1455 O O . GLY A 1 182 ? -1.509 5.537 -5.268 1.00 93.69 182 GLY A O 1
ATOM 1456 N N . LEU A 1 183 ? -3.207 6.743 -4.432 1.00 94.62 183 LEU A N 1
ATOM 1457 C CA . LEU A 1 183 ? -2.664 8.066 -4.731 1.00 94.62 183 LEU A CA 1
ATOM 1458 C C . LEU A 1 183 ? -2.234 8.713 -3.417 1.00 94.62 183 LEU A C 1
ATOM 1460 O O . LEU A 1 183 ? -3.070 8.966 -2.550 1.00 94.62 183 LEU A O 1
ATOM 1464 N N . VAL A 1 184 ? -0.936 8.953 -3.255 1.00 93.94 184 VAL A N 1
ATOM 1465 C CA . VAL A 1 184 ? -0.334 9.373 -1.986 1.00 93.94 184 VAL A CA 1
ATOM 1466 C C . VAL A 1 184 ? 0.189 10.801 -2.084 1.00 93.94 184 VAL A C 1
ATOM 1468 O O . VAL A 1 184 ? 0.914 11.158 -3.014 1.00 93.94 184 VAL A O 1
ATOM 1471 N N . GLY A 1 185 ? -0.158 11.606 -1.087 1.00 93.75 185 GLY A N 1
ATOM 1472 C CA . GLY A 1 185 ? 0.330 12.956 -0.841 1.00 93.75 185 GLY A CA 1
ATOM 1473 C C . GLY A 1 185 ? 0.824 13.122 0.596 1.00 93.75 185 GLY A C 1
ATOM 1474 O O . GLY A 1 185 ? 0.786 12.195 1.404 1.00 93.75 185 GLY A O 1
ATOM 1475 N N . SER A 1 186 ? 1.249 14.337 0.932 1.00 92.31 186 SER A N 1
ATOM 1476 C CA . SER A 1 186 ? 1.673 14.708 2.278 1.00 92.31 186 SER A CA 1
ATOM 1477 C C . SER A 1 186 ? 0.843 15.867 2.810 1.00 92.31 186 SER A C 1
ATOM 1479 O O . SER A 1 186 ? 0.870 16.984 2.282 1.00 92.31 186 SER A O 1
ATOM 1481 N N . LYS A 1 187 ? 0.146 15.616 3.919 1.00 92.81 187 LYS A N 1
ATOM 1482 C CA . LYS A 1 187 ? -0.616 16.638 4.639 1.00 92.81 187 LYS A CA 1
ATOM 1483 C C . LYS A 1 187 ? 0.334 17.576 5.382 1.00 92.81 187 LYS A C 1
ATOM 1485 O O . LYS A 1 187 ? 0.118 18.784 5.373 1.00 92.81 187 LYS A O 1
ATOM 1490 N N . SER A 1 188 ? 1.399 17.031 5.975 1.00 89.44 188 SER A N 1
ATOM 1491 C CA . SER A 1 188 ? 2.416 17.803 6.702 1.00 89.44 188 SER A CA 1
ATOM 1492 C C . SER A 1 188 ? 3.210 18.751 5.800 1.00 89.44 188 SER A C 1
ATOM 1494 O O . SER A 1 188 ? 3.560 19.841 6.238 1.00 89.44 188 SER A O 1
ATOM 1496 N N . LYS A 1 189 ? 3.476 18.362 4.547 1.00 89.38 189 LYS A N 1
ATOM 1497 C CA . LYS A 1 189 ? 4.228 19.168 3.567 1.00 89.38 189 LYS A CA 1
ATOM 1498 C C . LYS A 1 189 ? 3.329 19.932 2.592 1.00 89.38 189 LYS A C 1
ATOM 1500 O O . LYS A 1 189 ? 3.843 20.591 1.696 1.00 89.38 189 LYS A O 1
ATOM 1505 N N . HIS A 1 190 ? 2.006 19.848 2.744 1.00 91.44 190 HIS A N 1
ATOM 1506 C CA . HIS A 1 190 ? 1.022 20.468 1.845 1.00 91.44 190 HIS A CA 1
ATOM 1507 C C . HIS A 1 190 ? 1.161 20.047 0.370 1.00 91.44 190 HIS A C 1
ATOM 1509 O O . HIS A 1 190 ? 0.907 20.824 -0.550 1.00 91.44 190 HIS A O 1
ATOM 1515 N N . VAL A 1 191 ? 1.535 18.789 0.138 1.00 90.38 191 VAL A N 1
ATOM 1516 C CA . VAL A 1 191 ? 1.710 18.203 -1.192 1.00 90.38 191 VAL A CA 1
ATOM 1517 C C . VAL A 1 191 ? 0.502 17.326 -1.500 1.00 90.38 191 VAL A C 1
ATOM 1519 O O . VAL A 1 191 ? 0.315 16.296 -0.860 1.00 90.38 191 VAL A O 1
ATOM 1522 N N . LYS A 1 192 ? -0.315 17.713 -2.489 1.00 89.00 192 LYS A N 1
ATOM 1523 C CA . LYS A 1 192 ? -1.545 16.972 -2.835 1.00 89.00 192 LYS A CA 1
ATOM 1524 C C . LYS A 1 192 ? -1.271 15.530 -3.262 1.00 89.00 192 LYS A C 1
ATOM 1526 O O . LYS A 1 192 ? -2.012 14.634 -2.883 1.00 89.00 192 LYS A O 1
ATOM 1531 N N . GLN A 1 193 ? -0.215 15.324 -4.043 1.00 89.69 193 GLN A N 1
ATOM 1532 C CA . GLN A 1 193 ? 0.207 14.009 -4.504 1.00 89.69 193 GLN A CA 1
ATOM 1533 C C . GLN A 1 193 ? 1.696 14.046 -4.852 1.00 89.69 193 GLN A C 1
ATOM 1535 O O . GLN A 1 193 ? 2.146 14.966 -5.532 1.00 89.69 193 GLN A O 1
ATOM 1540 N N . HIS A 1 194 ? 2.447 13.052 -4.393 1.00 86.69 194 HIS A N 1
ATOM 1541 C CA . HIS A 1 194 ? 3.847 12.821 -4.758 1.00 86.69 194 HIS A CA 1
ATOM 1542 C C . HIS A 1 194 ? 4.136 11.353 -5.080 1.00 86.69 194 HIS A C 1
ATOM 1544 O O . HIS A 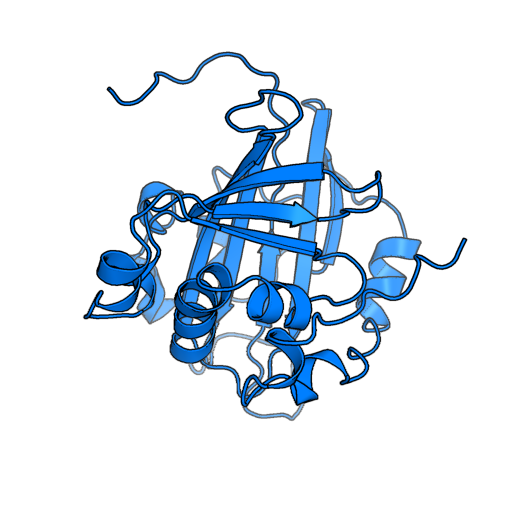1 194 ? 5.214 11.045 -5.560 1.00 86.69 194 HIS A O 1
ATOM 1550 N N . THR A 1 195 ? 3.211 10.435 -4.810 1.00 88.50 195 THR A N 1
ATOM 1551 C CA . THR A 1 195 ? 3.409 9.011 -5.071 1.00 88.50 195 THR A CA 1
ATOM 1552 C C . THR A 1 195 ? 2.131 8.422 -5.651 1.00 88.50 195 THR A C 1
ATOM 1554 O O . THR A 1 195 ? 1.023 8.780 -5.261 1.00 88.50 195 THR A O 1
ATOM 1557 N N . VAL A 1 196 ? 2.303 7.510 -6.597 1.00 90.56 196 VAL A N 1
ATOM 1558 C CA . VAL A 1 196 ? 1.263 6.618 -7.104 1.00 90.56 196 VAL A CA 1
ATOM 1559 C C . VAL A 1 196 ? 1.781 5.221 -6.866 1.00 90.56 196 VAL A C 1
ATOM 1561 O O . VAL A 1 196 ? 2.884 4.937 -7.308 1.00 90.56 196 VAL A O 1
ATOM 1564 N N . CYS A 1 197 ? 1.041 4.399 -6.140 1.00 90.69 197 CYS A N 1
ATOM 1565 C CA . CYS A 1 197 ? 1.443 3.038 -5.827 1.00 90.69 197 CYS A CA 1
ATOM 1566 C C . CYS A 1 197 ? 0.295 2.089 -6.135 1.00 90.69 197 CYS A C 1
ATOM 1568 O O . CYS A 1 197 ? -0.878 2.447 -6.032 1.00 90.69 197 CYS A O 1
ATOM 1570 N N . CYS A 1 198 ? 0.629 0.864 -6.503 1.00 92.06 198 CYS A N 1
ATOM 1571 C CA . CYS A 1 198 ? -0.352 -0.201 -6.563 1.00 92.06 198 CYS A CA 1
ATOM 1572 C C . CYS A 1 198 ? 0.190 -1.441 -5.879 1.00 92.06 198 CYS A C 1
ATOM 1574 O O . CYS A 1 198 ? 1.405 -1.617 -5.754 1.00 92.06 198 CYS A O 1
ATOM 1576 N N . ALA A 1 199 ? -0.733 -2.288 -5.454 1.00 89.94 199 ALA A N 1
ATOM 1577 C CA . ALA A 1 199 ? -0.433 -3.631 -5.048 1.00 89.94 199 ALA A CA 1
ATOM 1578 C C . ALA A 1 199 ? -1.352 -4.622 -5.741 1.00 89.94 199 ALA A C 1
ATOM 1580 O O . ALA A 1 199 ? -2.570 -4.477 -5.682 1.00 89.94 199 ALA A O 1
ATOM 1581 N N . ILE A 1 200 ? -0.766 -5.629 -6.377 1.00 89.69 200 ILE A N 1
ATOM 1582 C CA . ILE A 1 200 ? -1.497 -6.698 -7.053 1.00 89.69 200 ILE A CA 1
ATOM 1583 C C . ILE A 1 200 ? -1.300 -8.006 -6.293 1.00 89.69 200 ILE A C 1
ATOM 1585 O O . ILE A 1 200 ? -0.171 -8.397 -5.986 1.00 89.69 200 ILE A O 1
ATOM 1589 N N . LEU A 1 201 ? -2.411 -8.671 -5.973 1.00 86.31 201 LEU A N 1
ATOM 1590 C CA . LEU A 1 201 ? -2.417 -10.044 -5.490 1.00 86.31 201 LEU A CA 1
ATOM 1591 C C . LEU A 1 201 ? -2.892 -10.944 -6.626 1.00 86.31 201 LEU A C 1
ATOM 1593 O O . LEU A 1 201 ? -4.061 -10.900 -7.013 1.00 86.31 201 LEU A O 1
ATOM 1597 N N . CYS A 1 202 ? -2.016 -11.819 -7.105 1.00 79.94 202 CYS A N 1
ATOM 1598 C CA . CYS A 1 202 ? -2.424 -12.885 -8.013 1.00 79.94 202 CYS A CA 1
ATOM 1599 C C . CYS A 1 202 ? -3.007 -14.063 -7.218 1.00 79.94 202 CYS A C 1
ATOM 1601 O O . CYS A 1 202 ? -2.515 -14.425 -6.145 1.00 79.94 202 CYS A O 1
ATOM 1603 N N . GLY A 1 203 ? -4.077 -14.659 -7.737 1.00 69.38 203 GLY A N 1
ATOM 1604 C CA . GLY A 1 203 ? -4.655 -15.907 -7.256 1.00 69.38 203 GLY A CA 1
ATOM 1605 C C . GLY A 1 203 ? -3.810 -17.124 -7.641 1.00 69.38 203 GLY A C 1
ATOM 1606 O O . GLY A 1 203 ? -2.601 -17.041 -7.847 1.00 69.38 203 GLY A O 1
ATOM 1607 N N . ASN A 1 204 ? -4.450 -18.290 -7.745 1.00 60.09 204 ASN A N 1
ATOM 1608 C CA . ASN A 1 204 ? -3.796 -19.437 -8.370 1.00 60.09 204 ASN A CA 1
ATOM 1609 C C . ASN A 1 204 ? -3.761 -19.193 -9.883 1.00 60.09 204 ASN A C 1
ATOM 1611 O O . ASN A 1 204 ? -4.809 -19.199 -10.524 1.00 60.09 204 ASN A O 1
ATOM 1615 N N . TRP A 1 205 ? -2.568 -18.982 -10.440 1.00 53.22 205 TRP A N 1
ATOM 1616 C CA . TRP A 1 205 ? -2.375 -18.865 -11.883 1.00 53.22 205 TRP A CA 1
ATOM 1617 C C . TRP A 1 205 ? -2.974 -20.072 -12.625 1.00 53.22 205 TRP A C 1
ATOM 1619 O O . TRP A 1 205 ? -2.861 -21.214 -12.164 1.00 53.22 205 TRP A O 1
ATOM 1629 N N . ALA A 1 206 ? -3.598 -19.825 -13.780 1.00 43.09 206 ALA A N 1
ATOM 1630 C CA . ALA A 1 206 ? -4.173 -20.879 -14.609 1.00 43.09 206 ALA A CA 1
ATOM 1631 C C . ALA A 1 206 ? -3.105 -21.918 -15.034 1.00 43.09 206 ALA A C 1
ATOM 1633 O O . ALA A 1 206 ? -1.936 -21.560 -15.234 1.00 43.09 206 ALA A O 1
ATOM 1634 N N . PRO A 1 207 ? -3.474 -23.203 -15.221 1.00 40.06 207 PRO A N 1
ATOM 1635 C CA . PRO A 1 207 ? -2.553 -24.220 -15.726 1.00 40.06 207 PRO A CA 1
ATOM 1636 C C . PRO A 1 207 ? -1.936 -23.777 -17.066 1.00 40.06 207 PRO A C 1
ATOM 1638 O O . PRO A 1 207 ? -2.655 -23.560 -18.036 1.00 40.06 207 PRO A O 1
ATOM 1641 N N . GLY A 1 208 ? -0.607 -23.620 -17.115 1.00 42.78 208 GLY A N 1
ATOM 1642 C CA . GLY A 1 208 ? 0.129 -23.141 -18.299 1.00 42.78 208 GLY A CA 1
ATOM 1643 C C . GLY A 1 208 ? 0.870 -21.811 -18.112 1.00 42.78 208 GLY A C 1
ATOM 1644 O O . GLY A 1 208 ? 1.719 -21.469 -18.934 1.00 42.78 208 GLY A O 1
ATOM 1645 N N . TRP A 1 209 ? 0.629 -21.098 -17.010 1.00 43.38 209 TRP A N 1
ATOM 1646 C CA . TRP A 1 209 ? 1.399 -19.918 -16.611 1.00 43.38 209 TRP A CA 1
ATOM 1647 C C . TRP A 1 209 ? 2.631 -20.372 -15.819 1.00 43.38 209 TRP A C 1
ATOM 1649 O O . TRP A 1 209 ? 2.525 -20.992 -14.758 1.00 43.38 209 TRP A O 1
ATOM 1659 N N . LYS A 1 210 ? 3.827 -20.153 -16.374 1.00 33.38 210 LYS A N 1
ATOM 1660 C CA . LYS A 1 210 ? 5.074 -20.658 -15.790 1.00 33.38 210 LYS A CA 1
ATOM 1661 C C . LYS A 1 210 ? 5.485 -19.815 -14.583 1.00 33.38 210 LYS A C 1
ATOM 1663 O O . LYS A 1 210 ? 6.105 -18.772 -14.739 1.00 33.38 210 LYS A O 1
ATOM 1668 N N . CYS A 1 211 ? 5.273 -20.341 -13.383 1.00 33.84 211 CYS A N 1
ATOM 1669 C CA . CYS A 1 211 ? 6.277 -20.194 -12.337 1.00 33.84 211 CYS A CA 1
ATOM 1670 C C . CYS A 1 211 ? 7.209 -21.401 -12.395 1.00 33.84 211 CYS A C 1
ATOM 1672 O O . CYS A 1 211 ? 6.763 -22.545 -12.506 1.00 33.84 211 CYS A O 1
ATOM 1674 N N . ALA A 1 212 ? 8.510 -21.125 -12.346 1.00 30.73 212 ALA A N 1
ATOM 1675 C CA . ALA A 1 212 ? 9.544 -22.130 -12.191 1.00 30.73 212 ALA A CA 1
ATOM 1676 C C . ALA A 1 212 ? 9.175 -23.111 -11.069 1.00 30.73 212 ALA A C 1
ATOM 1678 O O . ALA A 1 212 ? 8.693 -22.722 -10.003 1.00 30.73 212 ALA A O 1
ATOM 1679 N N . ALA A 1 213 ? 9.388 -24.392 -11.355 1.00 29.20 213 ALA A N 1
ATOM 1680 C CA . ALA A 1 213 ? 9.131 -25.501 -10.461 1.00 29.20 213 ALA A CA 1
ATOM 1681 C C . ALA A 1 213 ? 9.756 -25.260 -9.076 1.00 29.20 213 ALA A C 1
ATOM 1683 O O . ALA A 1 213 ? 10.971 -25.260 -8.902 1.00 29.20 213 ALA A O 1
ATOM 1684 N N . GLY A 1 214 ? 8.890 -25.093 -8.085 1.00 28.77 214 GLY A N 1
ATOM 1685 C CA . GLY A 1 214 ? 9.200 -25.218 -6.671 1.00 28.77 214 GLY A CA 1
ATOM 1686 C C . GLY A 1 214 ? 7.968 -25.810 -6.006 1.00 28.77 214 GLY A C 1
ATOM 1687 O O . GLY A 1 214 ? 7.019 -25.084 -5.723 1.00 28.77 214 GLY A O 1
ATOM 1688 N N . SER A 1 215 ? 7.978 -27.128 -5.832 1.00 30.48 215 SER A N 1
ATOM 1689 C CA . SER A 1 215 ? 6.943 -28.027 -5.296 1.00 30.48 215 SER A CA 1
ATOM 1690 C C . SER A 1 215 ? 6.158 -27.506 -4.080 1.00 30.48 215 SER A C 1
ATOM 1692 O O . SER A 1 215 ? 6.374 -27.930 -2.948 1.00 30.48 215 SER A O 1
ATOM 1694 N N . GLY A 1 216 ? 5.202 -26.611 -4.315 1.00 30.80 216 GLY A N 1
ATOM 1695 C CA . GLY A 1 216 ? 4.295 -26.106 -3.294 1.00 30.80 216 GLY A CA 1
ATOM 1696 C C . GLY A 1 216 ? 3.098 -25.426 -3.939 1.00 30.80 216 GLY A C 1
ATOM 1697 O O . GLY A 1 216 ? 3.202 -24.301 -4.418 1.00 30.80 216 GLY A O 1
ATOM 1698 N N . SER A 1 217 ? 1.974 -26.133 -3.964 1.00 34.50 217 SER A N 1
ATOM 1699 C CA . SER A 1 217 ? 0.651 -25.628 -4.325 1.00 34.50 217 SER A CA 1
ATOM 1700 C C . SER A 1 217 ? 0.302 -24.346 -3.549 1.00 34.50 217 SER A C 1
ATOM 1702 O O . SER A 1 217 ? 0.304 -24.369 -2.318 1.00 34.50 217 SER A O 1
ATOM 1704 N N . GLY A 1 218 ? -0.062 -23.263 -4.247 1.00 36.44 218 GLY A N 1
ATOM 1705 C CA . GLY A 1 218 ? -0.812 -22.141 -3.654 1.00 36.44 218 GLY A CA 1
ATOM 1706 C C . GLY A 1 218 ? -0.019 -20.909 -3.204 1.00 36.44 218 GLY A C 1
ATOM 1707 O O . GLY A 1 218 ? -0.369 -20.308 -2.185 1.00 36.44 218 GLY A O 1
ATOM 1708 N N . ARG A 1 219 ? 1.035 -20.513 -3.927 1.00 42.56 219 ARG A N 1
ATOM 1709 C CA . ARG A 1 219 ? 1.738 -19.248 -3.656 1.00 42.56 219 ARG A CA 1
ATOM 1710 C C . ARG A 1 219 ? 1.019 -18.078 -4.320 1.00 42.56 219 ARG A C 1
ATOM 1712 O O . ARG A 1 219 ? 0.878 -18.056 -5.538 1.00 42.56 219 ARG A O 1
ATOM 1719 N N . ARG A 1 220 ? 0.561 -17.141 -3.492 1.00 50.72 220 ARG A N 1
ATOM 1720 C CA . ARG A 1 220 ? 0.018 -15.843 -3.895 1.00 50.72 220 ARG A CA 1
ATOM 1721 C C . ARG A 1 220 ? 1.055 -14.796 -3.531 1.00 50.72 220 ARG A C 1
ATOM 1723 O O . ARG A 1 220 ? 1.502 -14.770 -2.382 1.00 50.72 220 ARG A O 1
ATOM 1730 N N . SER A 1 221 ? 1.447 -13.981 -4.497 1.00 52.12 221 SER A N 1
ATOM 1731 C CA . SER A 1 221 ? 2.466 -12.952 -4.309 1.00 52.12 221 SER A CA 1
ATOM 1732 C C . SER A 1 221 ? 1.792 -11.585 -4.355 1.00 52.12 221 SER A C 1
ATOM 1734 O O . SER A 1 221 ? 0.985 -11.316 -5.242 1.00 52.12 221 SER A O 1
ATOM 1736 N N . TRP A 1 222 ? 2.098 -10.762 -3.360 1.00 50.97 222 TRP A N 1
ATOM 1737 C CA . TRP A 1 222 ? 1.741 -9.355 -3.269 1.00 50.97 222 TRP A CA 1
ATOM 1738 C C . TRP A 1 222 ? 2.895 -8.548 -3.841 1.00 50.97 222 TRP A C 1
ATOM 1740 O O . TRP A 1 222 ? 3.994 -8.563 -3.281 1.00 50.97 222 TRP A O 1
ATOM 1750 N N . PHE A 1 223 ? 2.662 -7.886 -4.964 1.00 52.25 223 PHE A N 1
ATOM 1751 C CA . PHE A 1 223 ? 3.652 -7.029 -5.598 1.00 52.25 223 PHE A CA 1
ATOM 1752 C C . PHE A 1 223 ? 3.256 -5.577 -5.375 1.00 52.25 223 PHE A C 1
ATOM 1754 O O . PHE A 1 223 ? 2.253 -5.145 -5.932 1.00 52.25 223 PHE A O 1
ATOM 1761 N N . THR A 1 224 ? 4.016 -4.838 -4.564 1.00 53.75 224 THR A N 1
ATOM 1762 C CA . THR A 1 224 ? 3.855 -3.382 -4.450 1.00 53.75 224 THR A CA 1
ATOM 1763 C C . THR A 1 224 ? 4.812 -2.731 -5.432 1.00 53.75 224 THR A C 1
ATOM 1765 O O . THR A 1 224 ? 6.016 -2.944 -5.279 1.00 53.75 224 THR A O 1
ATOM 1768 N N . ALA A 1 225 ? 4.336 -1.909 -6.369 1.00 52.75 225 ALA A N 1
ATOM 1769 C CA . ALA A 1 225 ? 5.247 -1.069 -7.138 1.00 52.75 225 ALA A CA 1
ATOM 1770 C C . ALA A 1 225 ? 4.768 0.340 -7.459 1.00 52.75 225 ALA A C 1
ATOM 1772 O O . ALA A 1 225 ? 3.578 0.656 -7.554 1.00 52.75 225 ALA A O 1
ATOM 1773 N N . ILE A 1 226 ? 5.831 1.099 -7.721 1.00 52.72 226 ILE A N 1
ATOM 1774 C CA . ILE A 1 226 ? 5.979 2.440 -8.253 1.00 52.72 226 ILE A CA 1
ATOM 1775 C C . ILE A 1 226 ? 5.854 3.513 -7.172 1.00 52.72 226 ILE A C 1
ATOM 1777 O O . ILE A 1 226 ? 4.925 3.572 -6.379 1.00 52.72 226 ILE A O 1
ATOM 1781 N N . THR A 1 227 ? 6.879 4.355 -7.122 1.00 48.31 227 THR A N 1
ATOM 1782 C CA . THR A 1 227 ? 6.833 5.692 -6.551 1.00 48.31 227 THR A CA 1
ATOM 1783 C C . THR A 1 227 ? 7.107 6.622 -7.733 1.00 48.31 227 THR A C 1
ATOM 1785 O O . THR A 1 227 ? 7.909 6.324 -8.611 1.00 48.31 227 THR A O 1
ATOM 1788 N N . LYS A 1 228 ? 6.376 7.725 -7.843 1.00 46.94 228 LYS A N 1
ATOM 1789 C CA . LYS A 1 228 ? 6.647 8.751 -8.853 1.00 46.94 228 LYS A CA 1
ATOM 1790 C C . LYS A 1 228 ? 6.574 10.094 -8.166 1.00 46.94 228 LYS A C 1
ATOM 1792 O O . LYS A 1 228 ? 5.539 10.749 -8.234 1.00 46.94 228 LYS A O 1
ATOM 1797 N N . ASN A 1 229 ? 7.674 10.489 -7.525 1.00 47.75 229 ASN A N 1
ATOM 1798 C CA . ASN A 1 229 ? 7.886 11.865 -7.077 1.00 47.75 229 ASN A CA 1
ATOM 1799 C C . ASN A 1 229 ? 7.967 12.767 -8.315 1.00 47.75 229 ASN A C 1
ATOM 1801 O O . ASN A 1 229 ? 9.050 13.082 -8.797 1.00 47.75 229 ASN A O 1
ATOM 1805 N N . ARG A 1 230 ? 6.819 13.146 -8.885 1.00 42.47 230 ARG A N 1
ATOM 1806 C CA . ARG A 1 230 ? 6.771 14.162 -9.937 1.00 42.47 230 ARG A CA 1
ATOM 1807 C C . ARG A 1 230 ? 6.965 15.538 -9.284 1.00 42.47 230 ARG A C 1
ATOM 1809 O O . ARG A 1 230 ? 6.344 15.795 -8.250 1.00 42.47 230 ARG A O 1
ATOM 1816 N N . PRO A 1 231 ? 7.745 16.455 -9.877 1.00 40.16 231 PRO A N 1
ATOM 1817 C CA . PRO A 1 231 ? 7.626 17.874 -9.565 1.00 40.16 231 PRO A CA 1
ATOM 1818 C C . PRO A 1 231 ? 6.166 18.321 -9.751 1.00 40.16 231 PRO A C 1
ATOM 1820 O O . PRO A 1 231 ? 5.485 17.853 -10.664 1.00 40.16 231 PRO A O 1
ATOM 1823 N N . LEU A 1 232 ? 5.679 19.199 -8.870 1.00 44.25 232 LEU A N 1
ATOM 1824 C CA . LEU A 1 232 ? 4.285 19.659 -8.766 1.00 44.25 232 LEU A CA 1
ATOM 1825 C C . LEU A 1 232 ? 3.810 20.539 -9.944 1.00 44.25 232 LEU A C 1
ATOM 1827 O O . LEU A 1 232 ? 3.302 21.639 -9.737 1.00 44.25 232 LEU A O 1
ATOM 1831 N N . THR A 1 233 ? 3.931 20.084 -11.188 1.00 35.66 233 THR A N 1
ATOM 1832 C CA . THR A 1 233 ? 3.395 20.807 -12.347 1.00 35.66 233 THR A CA 1
ATOM 1833 C C . THR A 1 233 ? 2.558 19.892 -13.247 1.00 35.66 233 THR A C 1
ATOM 1835 O O . THR A 1 233 ? 3.031 18.896 -13.789 1.00 35.66 233 THR A O 1
ATOM 1838 N N . GLY A 1 234 ? 1.279 20.254 -13.417 1.00 39.47 234 GLY A N 1
ATOM 1839 C CA . GLY A 1 234 ? 0.510 19.905 -14.618 1.00 39.47 234 GLY A CA 1
ATOM 1840 C C . GLY A 1 234 ? -0.442 18.704 -14.569 1.00 39.47 234 GLY A C 1
ATOM 1841 O O . GLY A 1 234 ? -0.389 17.882 -15.477 1.00 39.47 234 GLY A O 1
ATOM 1842 N N . TRP A 1 235 ? -1.372 18.637 -13.610 1.00 34.75 235 TRP A N 1
ATOM 1843 C CA . TRP A 1 235 ? -2.640 17.918 -13.833 1.00 34.75 235 TRP A CA 1
ATOM 1844 C C . TRP A 1 235 ? -3.841 18.817 -13.511 1.00 34.75 235 TRP A C 1
ATOM 1846 O O . TRP A 1 235 ? -3.785 19.548 -12.517 1.00 34.75 235 TRP A O 1
ATOM 1856 N N . PRO A 1 236 ? -4.913 18.788 -14.327 1.00 33.69 236 PRO A N 1
ATOM 1857 C CA . PRO A 1 236 ? -6.157 19.469 -14.007 1.00 33.69 236 PRO A CA 1
ATOM 1858 C C . PRO A 1 236 ? -6.770 18.826 -12.763 1.00 33.69 236 PRO A C 1
ATOM 1860 O O . PRO A 1 236 ? -6.904 17.607 -12.665 1.00 33.69 236 PRO A O 1
ATOM 1863 N N . THR A 1 237 ? -7.119 19.656 -11.788 1.00 30.98 237 THR A N 1
ATOM 1864 C CA . THR A 1 237 ? -7.968 19.248 -10.671 1.00 30.98 237 THR A CA 1
ATOM 1865 C C . THR A 1 237 ? -9.313 18.777 -11.228 1.00 30.98 237 THR A C 1
ATOM 1867 O O . THR A 1 237 ? -9.922 19.540 -11.981 1.00 30.98 237 THR A O 1
ATOM 1870 N N . PRO A 1 238 ? -9.804 17.575 -10.879 1.00 33.56 238 PRO A N 1
ATOM 1871 C CA . PRO A 1 238 ? -11.219 17.277 -11.035 1.00 33.56 238 PRO A CA 1
ATOM 1872 C C . PRO A 1 238 ? -11.990 18.291 -10.186 1.00 33.56 238 PRO A C 1
ATOM 1874 O O . PRO A 1 238 ? -11.600 18.534 -9.040 1.00 33.56 238 PRO A O 1
ATOM 1877 N N . ASN A 1 239 ? -12.992 18.924 -10.796 1.00 35.34 239 ASN A N 1
ATOM 1878 C CA . ASN A 1 239 ? -13.905 19.850 -10.124 1.00 35.34 239 ASN A CA 1
ATOM 1879 C C . ASN A 1 239 ? -14.581 19.203 -8.913 1.00 35.34 239 ASN A C 1
ATOM 1881 O O . ASN A 1 239 ? -14.900 17.994 -9.004 1.00 35.34 239 ASN A O 1
#

Nearest PDB structures (foldseek):
  5xey-assembly1_D  TM=9.030E-01  e=1.947E-18  Mycobacteroides abscessus ATCC 19977
  5xey-assembly1_A  TM=8.514E-01  e=8.127E-18  Mycobacteroides abscessus ATCC 19977
  5xey-assembly1_B  TM=8.483E-01  e=5.461E-17  Mycobacteroides abscessus ATCC 19977
  3hwp-assembly1_B  TM=8.226E-01  e=2.892E-16  Pseudomonas protegens Pf-5
  5xey-assembly1_C  TM=8.812E-01  e=1.159E-14  Mycobacteroides abscessus ATCC 19977

Sequence (239 aa):
MAAAEQKMSTSEQKEPYAEYFRRKPAGIPAETLRAIEKGPHSHALALPLEDINALLSPGYLDIETGFCNMPDGSVYVAVKTEMPKVTGDMLDWWFWWHPMQSLRYKIWFPQAHFSVSLDADLEEYSKRSGPYAERYWNTANFLREDVGAGAETFSIKFVRPSDFGFDESQFEKAGVATVVCGLVGSKSKHVKQHTVCCAILCGNWAPGWKCAAGSGSGRRSWFTAITKNRPLTGWPTPN

Solvent-accessible surface area (backbone atoms only — not comparable to full-atom values): 13815 Å² total; per-residue (Å²): 129,84,74,80,82,71,76,76,52,82,70,49,63,70,41,95,65,40,67,56,55,72,51,78,74,80,78,82,54,69,70,56,54,52,31,57,74,70,45,67,50,65,50,88,51,56,84,53,75,94,51,52,53,60,76,56,47,83,64,81,67,86,54,50,50,38,39,23,64,36,97,84,72,20,41,40,43,27,39,64,41,82,38,68,88,62,50,32,68,59,51,27,40,44,66,46,54,28,46,80,38,30,65,52,42,18,42,76,38,52,88,35,34,68,38,42,39,59,72,60,62,65,70,66,59,71,67,59,70,79,62,43,60,71,54,34,42,80,37,38,34,43,35,33,33,38,92,84,82,57,78,43,39,34,33,36,33,30,44,55,48,59,84,71,63,40,65,68,89,47,31,74,84,45,22,51,45,41,65,52,31,37,43,28,19,28,64,76,76,71,36,86,59,39,33,45,36,35,36,40,33,40,38,75,64,58,95,86,57,64,69,80,93,64,99,62,92,64,73,19,44,38,37,40,42,44,39,45,44,56,75,98,72,90,76,84,77,82,130

Mean predicted aligned error: 7.6 Å